Protein AF-A0A417LA55-F1 (afdb_monomer)

Foldseek 3Di:
DAFAEEEAFQLDDLQFACDPPDDPDDGVVVVVVCCVPPVGDPRYHYQYDNDPDFCLPPDLVRLCVVCVVRLQPGAAYEYEADLPRDDPPDDPSRDNRQSSQLSQQDFDDDPNDTGHRHQAEYEYTAGHVRDRVSDDLVPDDPLSSQCVVQQQYHYDYPVVCVVCVVVRNVVSVVSNVPGDSVSHDNHD

Mean predicted aligned error: 4.52 Å

Solvent-accessible surface area (backbone atoms only — not comparable to full-atom values): 10658 Å² total; per-residue (Å²): 132,57,52,26,36,30,61,43,61,46,56,85,36,68,54,31,40,76,55,92,92,56,78,81,76,34,33,47,52,58,55,49,52,45,39,64,76,72,66,54,55,94,64,38,41,83,44,59,79,95,71,87,75,86,43,70,87,56,51,71,67,56,54,43,68,68,46,42,80,43,45,60,69,29,49,35,34,38,37,51,45,46,84,62,54,66,64,84,95,56,59,66,86,44,42,64,55,50,54,56,50,19,56,31,50,38,68,49,78,56,94,95,41,68,35,66,53,28,18,30,33,35,34,37,46,36,25,62,87,64,45,60,83,83,70,48,69,87,76,49,57,67,44,57,36,46,24,45,74,61,48,30,34,36,80,45,43,44,73,56,40,71,73,40,48,72,58,53,55,49,50,8,41,52,26,37,70,72,36,59,76,89,68,56,59,49,64,123

pLDDT: mean 90.23, std 9.26, range [56.94, 98.69]

Structure (mmCIF, N/CA/C/O backbone):
data_AF-A0A417LA55-F1
#
_entry.id   AF-A0A417LA55-F1
#
loop_
_atom_site.group_PDB
_atom_site.id
_atom_site.type_symbol
_atom_site.label_atom_id
_atom_site.label_alt_id
_atom_site.label_comp_id
_atom_site.label_asym_id
_atom_site.label_entity_id
_atom_site.label_seq_id
_atom_site.pdbx_PDB_ins_code
_atom_site.Cartn_x
_atom_site.Cartn_y
_atom_site.Cartn_z
_atom_site.occupancy
_atom_site.B_iso_or_equiv
_atom_site.auth_seq_id
_atom_site.auth_comp_id
_atom_site.auth_asym_id
_atom_site.auth_atom_id
_atom_site.pdbx_PDB_model_num
ATOM 1 N N . MET A 1 1 ? -19.825 0.430 -10.427 1.00 64.62 1 MET A N 1
ATOM 2 C CA . MET A 1 1 ? -19.995 1.500 -9.428 1.00 64.62 1 MET A CA 1
ATOM 3 C C . MET A 1 1 ? -18.597 1.910 -9.047 1.00 64.62 1 MET A C 1
ATOM 5 O O . MET A 1 1 ? -17.847 1.052 -8.592 1.00 64.62 1 MET A O 1
ATOM 9 N N . GLY A 1 2 ? -18.262 3.166 -9.312 1.00 81.06 2 GLY A N 1
ATOM 10 C CA . GLY A 1 2 ? -16.912 3.679 -9.164 1.00 81.06 2 GLY A CA 1
ATOM 11 C C . GLY A 1 2 ? -16.369 3.528 -7.754 1.00 81.06 2 GLY A C 1
ATOM 12 O O . GLY A 1 2 ? -17.069 3.785 -6.767 1.00 81.06 2 GLY A O 1
ATOM 13 N N . LYS A 1 3 ? -15.116 3.095 -7.661 1.00 91.25 3 LYS A N 1
ATOM 14 C CA . LYS A 1 3 ? -14.372 2.937 -6.414 1.00 91.25 3 LYS A CA 1
ATOM 15 C C . LYS A 1 3 ? -13.716 4.266 -6.065 1.00 91.25 3 LYS A C 1
ATOM 17 O O . LYS A 1 3 ? -13.185 4.968 -6.921 1.00 91.25 3 LYS A O 1
ATOM 22 N N . LYS A 1 4 ? -13.691 4.606 -4.780 1.00 92.75 4 LYS A N 1
ATOM 23 C CA . LYS A 1 4 ? -12.921 5.750 -4.281 1.00 92.75 4 LYS A CA 1
ATOM 24 C C . LYS A 1 4 ? -11.595 5.222 -3.752 1.00 92.75 4 LYS A C 1
ATOM 26 O O . LYS A 1 4 ? -11.572 4.485 -2.767 1.00 92.75 4 LYS A O 1
ATOM 31 N N . ILE A 1 5 ? -10.506 5.540 -4.436 1.00 93.56 5 ILE A N 1
ATOM 32 C CA . ILE A 1 5 ? -9.229 4.845 -4.291 1.00 93.56 5 ILE A CA 1
ATOM 33 C C . ILE A 1 5 ? -8.199 5.789 -3.687 1.00 93.56 5 ILE A C 1
ATOM 35 O O . ILE A 1 5 ? -7.887 6.842 -4.244 1.00 93.56 5 ILE A O 1
ATOM 39 N N . PHE A 1 6 ? -7.662 5.391 -2.541 1.00 93.69 6 PHE A N 1
ATOM 40 C CA . PHE A 1 6 ? -6.492 6.005 -1.931 1.00 93.69 6 PHE A CA 1
ATOM 41 C C . PHE A 1 6 ? -5.259 5.154 -2.252 1.00 93.69 6 PHE A C 1
ATOM 43 O O . PHE A 1 6 ? -5.350 3.928 -2.241 1.00 93.69 6 PHE A O 1
ATOM 50 N N . VAL A 1 7 ? -4.116 5.779 -2.539 1.00 93.88 7 VAL A N 1
ATOM 51 C CA . VAL A 1 7 ? -2.860 5.058 -2.789 1.00 93.88 7 VAL A CA 1
ATOM 52 C C . VAL A 1 7 ? -1.816 5.525 -1.781 1.00 93.88 7 VAL A C 1
ATOM 54 O O . VAL A 1 7 ? -1.520 6.712 -1.714 1.00 93.88 7 VAL A O 1
ATOM 57 N N . SER A 1 8 ? -1.297 4.585 -0.995 1.00 93.81 8 SER A N 1
ATOM 58 C CA . SER A 1 8 ? -0.273 4.773 0.035 1.00 93.81 8 SER A CA 1
ATOM 59 C C . SER A 1 8 ? 1.058 4.229 -0.475 1.00 93.81 8 SER A C 1
ATOM 61 O O . SER A 1 8 ? 1.134 3.089 -0.940 1.00 93.81 8 SER A O 1
ATOM 63 N N . TYR A 1 9 ? 2.108 5.043 -0.438 1.00 93.31 9 TYR A N 1
ATOM 64 C CA . TYR A 1 9 ? 3.405 4.699 -1.016 1.00 93.31 9 TYR A CA 1
ATOM 65 C C . TYR A 1 9 ? 4.513 5.590 -0.452 1.00 93.31 9 TYR A C 1
ATOM 67 O O . TYR A 1 9 ? 4.255 6.655 0.104 1.00 93.31 9 TYR A O 1
ATOM 75 N N . LYS A 1 10 ? 5.772 5.169 -0.613 1.00 91.31 10 LYS A N 1
ATOM 76 C CA . LYS A 1 10 ? 6.918 6.048 -0.361 1.00 91.31 10 LYS A CA 1
ATOM 77 C C . LYS A 1 10 ? 7.140 6.920 -1.589 1.00 91.31 10 LYS A C 1
ATOM 79 O O . LYS A 1 10 ? 7.373 6.386 -2.669 1.00 91.31 10 LYS A O 1
ATOM 84 N N . TYR A 1 11 ? 7.107 8.238 -1.434 1.00 85.31 11 TYR A N 1
ATOM 85 C CA . TYR A 1 11 ? 7.118 9.139 -2.586 1.00 85.31 11 TYR A CA 1
ATOM 86 C C . TYR A 1 11 ? 8.452 9.119 -3.359 1.00 85.31 11 TYR A C 1
ATOM 88 O O . TYR A 1 11 ? 8.429 9.058 -4.587 1.00 85.31 11 TYR A O 1
ATOM 96 N N . LYS A 1 12 ? 9.608 9.043 -2.675 1.00 86.88 12 LYS A N 1
ATOM 97 C CA . LYS A 1 12 ? 10.931 8.853 -3.310 1.00 86.88 12 LYS A CA 1
ATOM 98 C C . LYS A 1 12 ? 11.604 7.531 -2.937 1.00 86.88 12 LYS A C 1
ATOM 100 O O . LYS A 1 12 ? 12.208 7.396 -1.873 1.00 86.88 12 LYS A O 1
ATOM 105 N N . ASP A 1 13 ? 11.571 6.584 -3.866 1.00 93.06 13 ASP A N 1
ATOM 106 C CA . ASP A 1 13 ? 12.419 5.390 -3.895 1.00 93.06 13 ASP A CA 1
ATOM 107 C C . ASP A 1 13 ? 12.827 5.045 -5.335 1.00 93.06 13 ASP A C 1
ATOM 109 O O . ASP A 1 13 ? 12.022 4.526 -6.101 1.00 93.06 13 ASP A O 1
ATOM 113 N N . ASN A 1 14 ? 14.059 5.366 -5.736 1.00 94.25 14 ASN A N 1
ATOM 114 C CA . ASN A 1 14 ? 14.490 5.168 -7.122 1.00 94.25 14 ASN A CA 1
ATOM 115 C C . ASN A 1 14 ? 14.974 3.746 -7.411 1.00 94.25 14 ASN A C 1
ATOM 117 O O . ASN A 1 14 ? 15.465 3.526 -8.512 1.00 94.25 14 ASN A O 1
ATOM 121 N N . ASP A 1 15 ? 14.871 2.800 -6.472 1.00 97.06 15 ASP A N 1
ATOM 122 C CA . ASP A 1 15 ? 15.264 1.399 -6.681 1.00 97.06 15 ASP A CA 1
ATOM 123 C C . ASP A 1 15 ? 14.174 0.551 -7.356 1.00 97.06 15 ASP A C 1
ATOM 125 O O . ASP A 1 15 ? 14.324 -0.661 -7.494 1.00 97.06 15 ASP A O 1
ATOM 129 N N . VAL A 1 16 ? 13.109 1.187 -7.845 1.00 97.50 16 VAL A N 1
ATOM 130 C CA . VAL A 1 16 ? 12.061 0.565 -8.663 1.00 97.50 16 VAL A CA 1
ATOM 131 C C . VAL A 1 16 ? 12.460 0.453 -10.141 1.00 97.50 16 VAL A C 1
ATOM 133 O O . VAL A 1 16 ? 13.323 1.187 -10.634 1.00 97.50 16 VAL A O 1
ATOM 136 N N . LYS A 1 17 ? 11.814 -0.456 -10.880 1.00 97.75 17 LYS A N 1
ATOM 137 C CA . LYS A 1 17 ? 12.014 -0.627 -12.329 1.00 97.75 17 LYS A CA 1
ATOM 138 C C . LYS A 1 17 ? 11.731 0.677 -13.072 1.00 97.75 17 LYS A C 1
ATOM 140 O O . LYS A 1 17 ? 10.759 1.375 -12.781 1.00 97.75 17 LYS A O 1
ATOM 145 N N . MET A 1 18 ? 12.559 0.968 -14.072 1.00 96.25 18 MET A N 1
ATOM 146 C CA . MET A 1 18 ? 12.395 2.134 -14.936 1.00 96.25 18 MET A CA 1
ATOM 147 C C . MET A 1 18 ? 11.091 2.059 -15.742 1.00 96.25 18 MET A C 1
ATOM 149 O O . MET A 1 18 ? 10.832 1.059 -16.415 1.00 96.25 18 MET A O 1
ATOM 153 N N . MET A 1 19 ? 10.319 3.148 -15.752 1.00 93.62 19 MET A N 1
ATOM 154 C CA . MET A 1 19 ? 9.229 3.352 -16.706 1.00 93.62 19 MET A CA 1
ATOM 155 C C . MET A 1 19 ? 9.710 4.179 -17.905 1.00 93.62 19 MET A C 1
ATOM 157 O O . MET A 1 19 ? 10.248 5.267 -17.714 1.00 93.62 19 MET A O 1
ATOM 161 N N . PRO A 1 20 ? 9.501 3.724 -19.154 1.00 87.94 20 PRO A N 1
ATOM 162 C CA . PRO A 1 20 ? 10.065 4.385 -20.335 1.00 87.94 20 PRO A CA 1
ATOM 163 C C . PRO A 1 20 ? 9.457 5.764 -20.639 1.00 87.94 20 PRO A C 1
ATOM 165 O O . PRO A 1 20 ? 10.100 6.573 -21.296 1.00 87.94 20 PRO A O 1
ATOM 168 N N . ASN A 1 21 ? 8.238 6.043 -20.167 1.00 87.69 21 ASN A N 1
ATOM 169 C CA . ASN A 1 21 ? 7.471 7.242 -20.531 1.00 87.69 21 ASN A CA 1
ATOM 170 C C . ASN A 1 21 ? 7.382 8.287 -19.403 1.00 87.69 21 ASN A C 1
ATOM 172 O O . ASN A 1 21 ? 6.446 9.084 -19.390 1.00 87.69 21 ASN A O 1
ATOM 176 N N . VAL A 1 22 ? 8.322 8.273 -18.452 1.00 89.75 22 VAL A N 1
ATOM 177 C CA . VAL A 1 22 ? 8.377 9.236 -17.336 1.00 89.75 22 VAL A CA 1
ATOM 178 C C . VAL A 1 22 ? 9.762 9.870 -17.218 1.00 89.75 22 VAL A C 1
ATOM 180 O O . VAL A 1 22 ? 10.763 9.302 -17.671 1.00 89.75 22 VAL A O 1
ATOM 183 N N . THR A 1 23 ? 9.824 11.059 -16.617 1.00 90.19 23 THR A N 1
ATOM 184 C CA . THR A 1 23 ? 11.085 11.763 -16.345 1.00 90.19 23 THR A CA 1
ATOM 185 C C . THR A 1 23 ? 11.942 10.939 -15.392 1.00 90.19 23 THR A C 1
ATOM 187 O O . THR A 1 23 ? 11.487 10.570 -14.318 1.00 90.19 23 THR A O 1
ATOM 190 N N . GLN A 1 24 ? 13.191 10.662 -15.770 1.00 91.88 24 GLN A N 1
ATOM 191 C CA . GLN A 1 24 ? 14.075 9.818 -14.968 1.00 91.88 24 GLN A CA 1
ATOM 192 C C . GLN A 1 24 ? 14.743 10.575 -13.804 1.00 91.88 24 GLN A C 1
ATOM 194 O O . GLN A 1 24 ? 15.048 11.763 -13.945 1.00 91.88 24 GLN A O 1
ATOM 199 N N . PRO A 1 25 ? 15.051 9.884 -12.688 1.00 93.06 25 PRO A N 1
ATOM 200 C CA . PRO A 1 25 ? 14.781 8.461 -12.430 1.00 93.06 25 PRO A CA 1
ATOM 201 C C . PRO A 1 25 ? 13.298 8.190 -12.133 1.00 93.06 25 PRO A C 1
ATOM 203 O O . PRO A 1 25 ? 12.583 9.097 -11.730 1.00 93.06 25 PRO A O 1
ATOM 206 N N . THR A 1 26 ? 12.858 6.943 -12.321 1.00 95.00 26 THR A N 1
ATOM 207 C CA . THR A 1 26 ? 11.494 6.512 -11.966 1.00 95.00 26 THR A CA 1
ATOM 208 C C . THR A 1 26 ? 11.347 6.379 -10.449 1.00 95.00 26 THR A C 1
ATOM 210 O O . THR A 1 26 ? 12.224 5.828 -9.781 1.00 95.00 26 THR A O 1
ATOM 213 N N . TRP A 1 27 ? 10.221 6.844 -9.919 1.00 94.50 27 TRP A N 1
ATOM 214 C CA . TRP A 1 27 ? 9.840 6.803 -8.511 1.00 94.50 27 TRP A CA 1
ATOM 215 C C . TRP A 1 27 ? 8.472 6.125 -8.344 1.00 94.50 27 TRP A C 1
ATOM 217 O O . TRP A 1 27 ? 7.714 6.015 -9.308 1.00 94.50 27 TRP A O 1
ATOM 227 N N . PRO A 1 28 ? 8.069 5.715 -7.128 1.00 94.38 28 PRO A N 1
ATOM 228 C CA . PRO A 1 28 ? 6.752 5.122 -6.925 1.00 94.38 28 PRO A CA 1
ATOM 229 C C . PRO A 1 28 ? 5.595 6.081 -7.261 1.00 94.38 28 PRO A C 1
ATOM 231 O O . PRO A 1 28 ? 4.530 5.607 -7.643 1.00 94.38 28 PRO A O 1
ATOM 234 N N . CYS A 1 29 ? 5.787 7.411 -7.219 1.00 92.44 29 CYS A N 1
ATOM 235 C CA . CYS A 1 29 ? 4.774 8.360 -7.706 1.00 92.44 29 CYS A CA 1
ATOM 236 C C . CYS A 1 29 ? 4.452 8.179 -9.200 1.00 92.44 29 CYS A C 1
ATOM 238 O O . CYS A 1 29 ? 3.297 8.329 -9.586 1.00 92.44 29 CYS A O 1
ATOM 240 N N . ASP A 1 30 ? 5.423 7.768 -10.020 1.00 94.38 30 ASP A N 1
ATOM 241 C CA . ASP A 1 30 ? 5.195 7.479 -11.440 1.00 94.38 30 ASP A CA 1
ATOM 242 C C . ASP A 1 30 ? 4.302 6.238 -11.624 1.00 94.38 30 ASP A C 1
ATOM 244 O O . ASP A 1 30 ? 3.456 6.191 -12.518 1.00 94.38 30 ASP A O 1
ATOM 248 N N . TYR A 1 31 ? 4.429 5.245 -10.732 1.00 95.44 31 TYR A N 1
ATOM 249 C CA . TYR A 1 31 ? 3.519 4.095 -10.675 1.00 95.44 31 TYR A CA 1
ATOM 250 C C . TYR A 1 31 ? 2.105 4.523 -10.283 1.00 95.44 31 TYR A C 1
ATOM 252 O O . TYR A 1 31 ? 1.136 4.047 -10.872 1.00 95.44 31 TYR A O 1
ATOM 260 N N . VAL A 1 32 ? 1.965 5.452 -9.335 1.00 94.25 32 VAL A N 1
ATOM 261 C CA . VAL A 1 32 ? 0.659 6.014 -8.955 1.00 94.25 32 VAL A CA 1
ATOM 262 C C . VAL A 1 32 ? 0.017 6.774 -10.111 1.00 94.25 32 VAL A C 1
ATOM 264 O O . VAL A 1 32 ? -1.168 6.577 -10.384 1.00 94.25 32 VAL A O 1
ATOM 267 N N . ASP A 1 33 ? 0.790 7.584 -10.833 1.00 93.06 33 ASP A N 1
ATOM 268 C CA . ASP A 1 33 ? 0.313 8.267 -12.034 1.00 93.06 33 ASP A CA 1
ATOM 269 C C . ASP A 1 33 ? -0.106 7.269 -13.117 1.00 93.06 33 ASP A C 1
ATOM 271 O O . ASP A 1 33 ? -1.123 7.474 -13.786 1.00 93.06 33 ASP A O 1
ATOM 275 N N . TYR A 1 34 ? 0.611 6.152 -13.265 1.00 95.19 34 TYR A N 1
ATOM 276 C CA . TYR A 1 34 ? 0.189 5.073 -14.153 1.00 95.19 34 TYR A CA 1
ATOM 277 C C . TYR A 1 34 ? -1.156 4.481 -13.712 1.00 95.19 34 TYR A C 1
ATOM 279 O O . TYR A 1 34 ? -2.069 4.387 -14.533 1.00 95.19 34 TYR A O 1
ATOM 287 N N . ILE A 1 35 ? -1.321 4.141 -12.427 1.00 95.00 35 ILE A N 1
ATOM 288 C CA . ILE A 1 35 ? -2.594 3.626 -11.895 1.00 95.00 35 ILE A CA 1
ATOM 289 C C . ILE A 1 35 ? -3.723 4.601 -12.227 1.00 95.00 35 ILE A C 1
ATOM 291 O O . ILE A 1 35 ? -4.706 4.228 -12.866 1.00 95.00 35 ILE A O 1
ATOM 295 N N . LYS A 1 36 ? -3.552 5.869 -11.852 1.00 93.31 36 LYS A N 1
ATOM 296 C CA . LYS A 1 36 ? -4.553 6.920 -12.032 1.00 93.31 36 LYS A CA 1
ATOM 297 C C . LYS A 1 36 ? -4.972 7.097 -13.491 1.00 93.31 36 LYS A C 1
ATOM 299 O O . LYS A 1 36 ? -6.154 7.270 -13.754 1.00 93.31 36 LYS A O 1
ATOM 304 N N . ASN A 1 37 ? -4.016 7.089 -14.419 1.00 92.38 37 ASN A N 1
ATOM 305 C CA . ASN A 1 37 ? -4.267 7.466 -15.811 1.00 92.38 37 ASN A CA 1
ATOM 306 C C . ASN A 1 37 ? -4.536 6.276 -16.744 1.00 92.38 37 ASN A C 1
ATOM 308 O O . ASN A 1 37 ? -4.964 6.494 -17.879 1.00 92.38 37 ASN A O 1
ATOM 312 N N . LYS A 1 38 ? -4.196 5.047 -16.333 1.00 93.75 38 LYS A N 1
ATOM 313 C CA . LYS A 1 38 ? -4.240 3.851 -17.195 1.00 93.75 38 LYS A CA 1
ATOM 314 C C . LYS A 1 38 ? -5.000 2.672 -16.600 1.00 93.75 38 LYS A C 1
ATOM 316 O O . LYS A 1 38 ? -5.441 1.826 -17.370 1.00 93.75 38 LYS A O 1
ATOM 321 N N . VAL A 1 39 ? -5.128 2.594 -15.276 1.00 93.88 39 VAL A N 1
ATOM 322 C CA . VAL A 1 39 ? -5.733 1.440 -14.589 1.00 93.88 39 VAL A CA 1
ATOM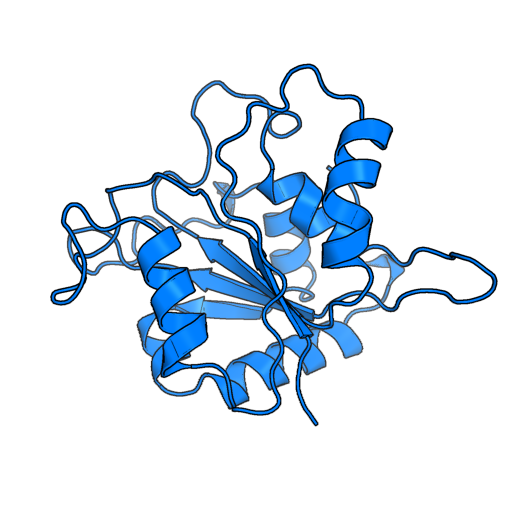 323 C C . VAL A 1 39 ? -7.141 1.745 -14.086 1.00 93.88 39 VAL A C 1
ATOM 325 O O . VAL A 1 39 ? -8.020 0.886 -14.161 1.00 93.88 39 VAL A O 1
ATOM 328 N N . LEU A 1 40 ? -7.354 2.950 -13.556 1.00 92.38 40 LEU A N 1
ATOM 329 C CA . LEU A 1 40 ? -8.654 3.360 -13.030 1.00 92.38 40 LEU A CA 1
ATOM 330 C C . LEU A 1 40 ? -9.682 3.536 -14.153 1.00 92.38 40 LEU A C 1
ATOM 332 O O . LEU A 1 40 ? -9.357 4.038 -15.228 1.00 92.38 40 LEU A O 1
ATOM 336 N N . CYS A 1 41 ? -10.922 3.122 -13.890 1.00 89.06 41 CYS A N 1
ATOM 337 C CA . CYS A 1 41 ? -12.049 3.359 -14.789 1.00 89.06 41 CYS A CA 1
ATOM 338 C C . CYS A 1 41 ? -12.560 4.804 -14.668 1.00 89.06 41 CYS A C 1
ATOM 340 O O . CYS A 1 41 ? -12.310 5.475 -13.671 1.00 89.06 41 CYS A O 1
ATOM 342 N N . ASP A 1 42 ? -13.329 5.271 -15.656 1.00 83.12 42 ASP A N 1
ATOM 343 C CA . ASP A 1 42 ? -13.842 6.651 -15.694 1.00 83.12 42 ASP A CA 1
ATOM 344 C C . ASP A 1 42 ? -14.728 7.024 -14.489 1.00 83.12 42 ASP A C 1
ATOM 346 O O . ASP A 1 42 ? -14.832 8.199 -14.136 1.00 83.12 42 ASP A O 1
ATOM 350 N N . ASP A 1 43 ? -15.384 6.044 -13.855 1.00 89.19 43 ASP A N 1
ATOM 351 C CA . ASP A 1 43 ? -16.197 6.256 -12.657 1.00 89.19 43 ASP A CA 1
ATOM 352 C C . ASP A 1 43 ? -15.399 6.154 -11.343 1.00 89.19 43 ASP A C 1
ATOM 354 O O . ASP A 1 43 ? -15.910 6.556 -10.293 1.00 89.19 43 ASP A O 1
ATOM 358 N N . ASP A 1 44 ? -14.154 5.669 -11.376 1.00 90.75 44 ASP A N 1
ATOM 359 C CA . ASP A 1 44 ? -13.276 5.599 -10.208 1.00 90.75 44 ASP A CA 1
ATOM 360 C C . ASP A 1 44 ? -12.741 6.992 -9.822 1.00 90.75 44 ASP A C 1
ATOM 362 O O . ASP A 1 44 ? -12.434 7.847 -10.653 1.00 90.75 44 ASP A O 1
ATOM 366 N N . ILE A 1 45 ? -12.586 7.233 -8.518 1.00 89.50 45 ILE A N 1
ATOM 367 C CA . ILE A 1 45 ? -12.140 8.521 -7.973 1.00 89.50 45 ILE A CA 1
ATOM 368 C C . ILE A 1 45 ? -10.842 8.326 -7.197 1.00 89.50 45 ILE A C 1
ATOM 370 O O . ILE A 1 45 ? -10.841 7.748 -6.111 1.00 89.50 45 ILE A O 1
ATOM 374 N N . TYR A 1 46 ? -9.746 8.884 -7.706 1.00 89.81 46 TYR A N 1
ATOM 375 C CA . TYR A 1 46 ? -8.467 8.944 -6.996 1.00 89.81 46 TYR A CA 1
ATOM 376 C C . TYR A 1 46 ? -8.485 9.982 -5.854 1.00 89.81 46 TYR A C 1
ATOM 378 O O . TYR A 1 46 ? -8.962 11.106 -6.029 1.00 89.81 46 TYR A O 1
ATOM 386 N N . LYS A 1 47 ? -7.948 9.616 -4.680 1.00 85.19 47 LYS A N 1
ATOM 387 C CA . LYS A 1 47 ? -7.977 10.408 -3.430 1.00 85.19 47 LYS A CA 1
ATOM 388 C C . LYS A 1 47 ? -6.594 10.653 -2.788 1.00 85.19 47 LYS A C 1
ATOM 390 O O . LYS A 1 47 ? -6.549 11.092 -1.641 1.00 85.19 47 LYS A O 1
ATOM 395 N N . GLY A 1 48 ? -5.485 10.351 -3.465 1.00 68.81 48 GLY A N 1
ATOM 396 C CA . GLY A 1 48 ? -4.141 10.401 -2.860 1.00 68.81 48 GLY A CA 1
ATOM 397 C C . GLY A 1 48 ? -3.526 11.801 -2.692 1.00 68.81 48 GLY A C 1
ATOM 398 O O . GLY A 1 48 ? -4.047 12.799 -3.198 1.00 68.81 48 GLY A O 1
ATOM 399 N N . GLU A 1 49 ? -2.406 11.859 -1.962 1.00 63.88 49 GLU A N 1
ATOM 400 C CA . GLU A 1 49 ? -1.551 13.046 -1.800 1.00 63.88 49 GLU A CA 1
ATOM 401 C C . GLU A 1 49 ? -0.254 12.942 -2.613 1.00 63.88 49 GLU A C 1
ATOM 403 O O . GLU A 1 49 ? 0.195 11.849 -2.933 1.00 63.88 49 GLU A O 1
ATOM 408 N N . ASN A 1 50 ? 0.375 14.095 -2.861 1.00 59.62 50 ASN A N 1
ATOM 409 C CA . ASN A 1 50 ? 1.750 14.210 -3.350 1.00 59.62 50 ASN A CA 1
ATOM 410 C C . ASN A 1 50 ? 2.639 14.769 -2.222 1.00 59.62 50 ASN A C 1
ATOM 412 O O . ASN A 1 50 ? 3.153 15.878 -2.367 1.00 59.62 50 ASN A O 1
ATOM 416 N N . SER A 1 51 ? 2.738 14.098 -1.067 1.00 60.88 51 SER A N 1
ATOM 417 C CA . SER A 1 51 ? 3.481 14.655 0.075 1.00 60.88 51 SER A CA 1
ATOM 418 C C . SER A 1 51 ? 4.648 13.779 0.534 1.00 60.88 51 SER A C 1
ATOM 420 O O . SER A 1 51 ? 4.511 12.582 0.766 1.00 60.88 51 SER A O 1
ATOM 422 N N . ASP A 1 52 ? 5.799 14.437 0.660 1.00 65.19 52 ASP A N 1
ATOM 423 C CA . ASP A 1 52 ? 7.080 13.962 1.201 1.00 65.19 52 ASP A CA 1
ATOM 424 C C . ASP A 1 52 ? 7.325 14.581 2.602 1.00 65.19 52 ASP A C 1
ATOM 426 O O . ASP A 1 52 ? 8.461 14.682 3.067 1.00 65.19 52 ASP A O 1
ATOM 430 N N . GLU A 1 53 ? 6.271 15.103 3.245 1.00 74.06 53 GLU A N 1
ATOM 431 C CA . GLU A 1 53 ? 6.364 15.871 4.492 1.00 74.06 53 GLU A CA 1
ATOM 432 C C . GLU A 1 53 ? 6.920 15.045 5.659 1.00 74.06 53 GLU A C 1
ATOM 434 O O . GLU A 1 53 ? 6.562 13.883 5.855 1.00 74.06 53 GLU A O 1
ATOM 439 N N . ASP A 1 54 ? 7.766 15.672 6.482 1.00 77.44 54 ASP A N 1
ATOM 440 C CA . ASP A 1 54 ? 8.241 15.070 7.725 1.00 77.44 54 ASP A CA 1
ATOM 441 C C . ASP A 1 54 ? 7.193 15.219 8.838 1.00 77.44 54 ASP A C 1
ATOM 443 O O . ASP A 1 54 ? 6.889 16.326 9.288 1.00 77.44 54 ASP A O 1
ATOM 447 N N . ILE A 1 55 ? 6.680 14.082 9.311 1.00 81.69 55 ILE A N 1
ATOM 448 C CA . ILE A 1 55 ? 5.698 13.994 10.402 1.00 81.69 55 ILE A CA 1
ATOM 449 C C . ILE A 1 55 ? 6.302 13.579 11.739 1.00 81.69 55 ILE A C 1
ATOM 451 O O . ILE A 1 55 ? 5.572 13.270 12.680 1.00 81.69 55 ILE A O 1
ATOM 455 N N . SER A 1 56 ? 7.630 13.541 11.852 1.00 80.06 56 SER A N 1
ATOM 456 C CA . SER A 1 56 ? 8.324 13.061 13.052 1.00 80.06 56 SER A CA 1
ATOM 457 C C . SER A 1 56 ? 7.894 13.759 14.349 1.00 80.06 56 SER A C 1
ATOM 459 O O . SER A 1 56 ? 7.881 13.124 15.403 1.00 80.06 56 SER A O 1
ATOM 461 N N . SER A 1 57 ? 7.510 15.036 14.271 1.00 83.44 57 SER A N 1
ATOM 462 C CA . SER A 1 57 ? 7.074 15.870 15.399 1.00 83.44 57 SER A CA 1
ATOM 463 C C . SER A 1 57 ? 5.553 15.966 15.571 1.00 83.44 57 SER A C 1
ATOM 465 O O . SER A 1 57 ? 5.081 16.665 16.471 1.00 83.44 57 SER A O 1
ATOM 467 N N . TRP A 1 58 ? 4.771 15.307 14.715 1.00 85.56 58 TRP A N 1
ATOM 468 C CA . TRP A 1 58 ? 3.321 15.476 14.678 1.00 85.56 58 TRP A CA 1
ATOM 469 C C . TRP A 1 58 ? 2.629 14.567 15.697 1.00 85.56 58 TRP A C 1
ATOM 471 O O . TRP A 1 58 ? 3.011 13.414 15.899 1.00 85.56 58 TRP A O 1
ATOM 481 N N . SER A 1 59 ? 1.571 15.077 16.331 1.00 85.88 59 SER A N 1
ATOM 482 C CA . SER A 1 59 ? 0.689 14.259 17.168 1.00 85.88 59 SER A CA 1
ATOM 483 C C . SER A 1 59 ? -0.236 13.394 16.309 1.00 85.88 59 SER A C 1
ATOM 485 O O . SER A 1 59 ? -0.537 13.743 15.167 1.00 85.88 59 SER A O 1
ATOM 487 N N . GLU A 1 60 ? -0.763 12.300 16.869 1.00 84.19 60 GLU A N 1
ATOM 488 C CA . GLU A 1 60 ? -1.731 11.448 16.157 1.00 84.19 60 GLU A CA 1
ATOM 489 C C . GLU A 1 60 ? -2.948 12.246 15.662 1.00 84.19 60 GLU A C 1
ATOM 491 O O . GLU A 1 60 ? -3.403 12.040 14.539 1.00 84.19 60 GLU A O 1
ATOM 496 N N . ASP A 1 61 ? -3.428 13.206 16.459 1.00 85.81 61 ASP A N 1
ATOM 497 C CA . ASP A 1 61 ? -4.533 14.091 16.081 1.00 85.81 61 ASP A CA 1
ATOM 498 C C . ASP A 1 61 ? -4.173 15.013 14.910 1.00 85.81 61 ASP A C 1
ATOM 500 O O . ASP A 1 61 ? -5.019 15.274 14.053 1.00 85.81 61 ASP A O 1
ATOM 504 N N . ALA A 1 62 ? -2.933 15.510 14.841 1.00 86.31 62 ALA A N 1
ATOM 505 C CA . ALA A 1 62 ? -2.469 16.327 13.720 1.00 86.31 62 ALA A CA 1
ATOM 506 C C . ALA A 1 62 ? -2.400 15.497 12.430 1.00 86.31 62 ALA A C 1
ATOM 508 O O . ALA A 1 62 ? -2.952 15.907 11.407 1.00 86.31 62 ALA A O 1
ATOM 509 N N . ILE A 1 63 ? -1.822 14.293 12.507 1.00 83.94 63 ILE A N 1
ATOM 510 C CA . ILE A 1 63 ? -1.746 13.346 11.383 1.00 83.94 63 ILE A CA 1
ATOM 511 C C . ILE A 1 63 ? -3.163 12.955 10.932 1.00 83.94 63 ILE A C 1
ATOM 513 O O . ILE A 1 63 ? -3.474 12.973 9.739 1.00 83.94 63 ILE A O 1
ATOM 517 N N . TRP A 1 64 ? -4.064 12.667 11.877 1.00 83.44 64 TRP A N 1
ATOM 518 C CA . TRP A 1 64 ? -5.470 12.391 11.585 1.00 83.44 64 TRP A CA 1
ATOM 519 C C . TRP A 1 64 ? -6.149 13.575 10.901 1.00 83.44 64 TRP A C 1
ATOM 521 O O . TRP A 1 64 ? -6.815 13.399 9.886 1.00 83.44 64 TRP A O 1
ATOM 531 N N . ASN A 1 65 ? -5.987 14.794 11.413 1.00 84.75 65 ASN A N 1
ATOM 532 C CA . ASN A 1 65 ? -6.619 15.979 10.834 1.00 84.75 65 ASN A CA 1
ATOM 533 C C . ASN A 1 65 ? -6.178 16.251 9.393 1.00 84.75 65 ASN A C 1
ATOM 535 O O . ASN A 1 65 ? -7.005 16.720 8.606 1.00 84.75 65 ASN A O 1
ATOM 539 N N . HIS A 1 66 ? -4.932 15.912 9.061 1.00 83.94 66 HIS A N 1
ATOM 540 C CA . HIS A 1 66 ? -4.375 15.996 7.712 1.00 83.94 66 HIS A CA 1
ATOM 541 C C . HIS A 1 66 ? -4.971 14.939 6.773 1.00 83.94 66 HIS A C 1
ATOM 543 O O . HIS A 1 66 ? -5.527 15.274 5.727 1.00 83.94 66 HIS A O 1
ATOM 549 N N . LEU A 1 67 ? -4.967 13.667 7.186 1.00 81.25 67 LEU A N 1
ATOM 550 C CA . LEU A 1 67 ? -5.362 12.544 6.325 1.00 81.25 67 LEU A CA 1
ATOM 551 C C . LEU A 1 67 ? -6.877 12.288 6.260 1.00 81.25 67 LEU A C 1
ATOM 553 O O . LEU A 1 67 ? -7.386 11.778 5.255 1.00 81.25 67 LEU A O 1
ATOM 557 N N . LYS A 1 68 ? -7.631 12.637 7.312 1.00 77.69 68 LYS A N 1
ATOM 558 C CA . LYS A 1 68 ? -9.025 12.191 7.500 1.00 77.69 68 LYS A CA 1
ATOM 559 C C . LYS A 1 68 ? -9.935 12.518 6.331 1.00 77.69 68 LYS A C 1
ATOM 561 O O . LYS A 1 68 ? -10.749 11.691 5.957 1.00 77.69 68 LYS A O 1
ATOM 566 N N . ASN A 1 69 ? -9.828 13.699 5.727 1.00 73.62 69 ASN A N 1
ATOM 567 C CA . ASN A 1 69 ? -10.772 14.094 4.678 1.00 73.62 69 ASN A CA 1
ATOM 568 C C . ASN A 1 69 ? -10.577 13.286 3.381 1.00 73.62 69 ASN A C 1
ATOM 570 O O . ASN A 1 69 ? -11.506 13.197 2.580 1.00 73.62 69 ASN A O 1
ATOM 574 N N . LYS A 1 70 ? -9.391 12.701 3.182 1.00 75.19 70 LYS A N 1
ATOM 575 C CA . LYS A 1 70 ? -9.028 11.932 1.986 1.00 75.19 70 LYS A CA 1
ATOM 576 C C . LYS A 1 70 ? -9.328 10.449 2.164 1.00 75.19 70 LYS A C 1
ATOM 578 O O . LYS A 1 70 ? -9.888 9.830 1.263 1.00 75.19 70 LYS A O 1
ATOM 583 N N . ILE A 1 71 ? -9.025 9.923 3.350 1.00 78.44 71 ILE A N 1
ATOM 584 C CA . ILE A 1 71 ? -9.215 8.510 3.691 1.00 78.44 71 ILE A CA 1
ATOM 585 C C . ILE A 1 71 ? -10.670 8.203 4.082 1.00 78.44 71 ILE A C 1
ATOM 587 O O . ILE A 1 71 ? -11.187 7.147 3.748 1.00 78.44 71 ILE A O 1
ATOM 591 N N . TYR A 1 72 ? -11.375 9.126 4.745 1.00 75.50 72 TYR A N 1
ATOM 592 C CA . TYR A 1 72 ? -12.730 8.866 5.259 1.00 75.50 72 TYR A CA 1
ATOM 593 C C . TYR A 1 72 ? -13.771 8.581 4.166 1.00 7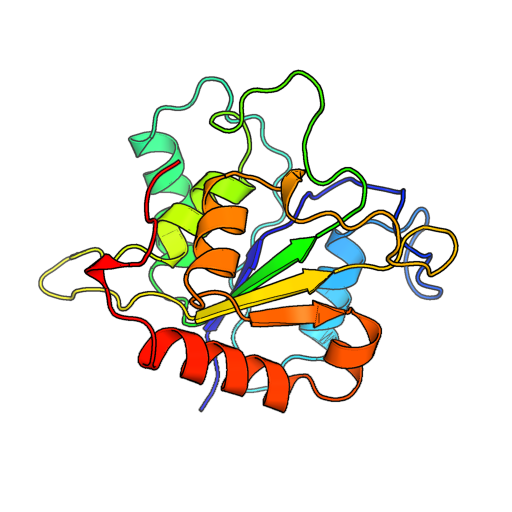5.50 72 TYR A C 1
ATOM 595 O O . TYR A 1 72 ? -14.763 7.904 4.420 1.00 75.50 72 TYR A O 1
ATOM 603 N N . ASP A 1 73 ? -13.568 9.132 2.969 1.00 81.12 73 ASP A N 1
ATOM 604 C CA . ASP A 1 73 ? -14.455 8.937 1.820 1.00 81.12 73 ASP A CA 1
ATOM 605 C C . ASP A 1 73 ? -13.857 7.972 0.784 1.00 81.12 73 ASP A C 1
ATOM 607 O O . ASP A 1 73 ? -14.370 7.903 -0.324 1.00 81.12 73 ASP A O 1
ATOM 611 N N . SER A 1 74 ? -12.765 7.258 1.071 1.00 88.81 74 SER A N 1
ATOM 612 C CA . SER A 1 74 ? -12.303 6.180 0.189 1.00 88.81 74 SER A CA 1
ATOM 613 C C . SER A 1 74 ? -12.970 4.846 0.544 1.00 88.81 74 SER A C 1
ATOM 615 O O . SER A 1 74 ? -13.650 4.706 1.554 1.00 88.81 74 SER A O 1
ATOM 617 N N . THR A 1 75 ? -12.875 3.888 -0.372 1.00 92.69 75 THR A N 1
ATOM 618 C CA . THR A 1 75 ? -13.433 2.532 -0.247 1.00 92.69 75 THR A CA 1
ATOM 619 C C . THR A 1 75 ? -12.359 1.462 -0.410 1.00 92.69 75 THR A C 1
ATOM 621 O O . THR A 1 75 ? -12.514 0.346 0.081 1.00 92.69 75 THR A O 1
ATOM 624 N N . LEU A 1 76 ? -11.272 1.799 -1.108 1.00 94.81 76 LEU A N 1
ATOM 625 C CA . LEU A 1 76 ? -10.118 0.947 -1.361 1.00 94.81 76 LEU A CA 1
ATOM 626 C C . LEU A 1 76 ? -8.849 1.750 -1.074 1.00 94.81 76 LEU A C 1
ATOM 628 O O . LEU A 1 76 ? -8.717 2.890 -1.523 1.00 94.81 76 LEU A O 1
ATOM 632 N N . THR A 1 77 ? -7.915 1.126 -0.369 1.00 96.25 77 THR A N 1
ATOM 633 C CA . THR A 1 77 ? -6.551 1.614 -0.202 1.00 96.25 77 THR A CA 1
ATOM 634 C C . THR A 1 77 ? -5.598 0.656 -0.904 1.00 96.25 77 THR A C 1
ATOM 636 O O . THR A 1 77 ? -5.550 -0.528 -0.571 1.00 96.25 77 THR A O 1
ATOM 639 N N . ILE A 1 78 ? -4.844 1.169 -1.874 1.00 97.31 78 ILE A N 1
ATOM 640 C CA . ILE A 1 78 ? -3.751 0.455 -2.535 1.00 97.31 78 ILE A CA 1
ATOM 641 C C . ILE A 1 78 ? -2.447 0.849 -1.843 1.00 97.31 78 ILE A C 1
ATOM 643 O O . ILE A 1 78 ? -2.157 2.034 -1.722 1.00 97.31 78 ILE A O 1
ATOM 647 N N . VAL A 1 79 ? -1.654 -0.114 -1.386 1.00 97.62 79 VAL A N 1
ATOM 648 C CA . VAL A 1 79 ? -0.335 0.123 -0.788 1.00 97.62 79 VAL A CA 1
ATOM 649 C C . VAL A 1 79 ? 0.737 -0.361 -1.757 1.00 97.62 79 VAL A C 1
ATOM 651 O O . VAL A 1 79 ? 0.798 -1.557 -2.044 1.00 97.62 79 VAL A O 1
ATOM 654 N N . LEU A 1 80 ? 1.585 0.541 -2.255 1.00 97.69 80 LEU A N 1
ATOM 655 C CA . LEU A 1 80 ? 2.685 0.182 -3.156 1.00 97.69 80 LEU A CA 1
ATOM 656 C C . LEU A 1 80 ? 3.940 -0.154 -2.361 1.00 97.69 80 LEU A C 1
ATOM 658 O O . LEU A 1 80 ? 4.512 0.736 -1.738 1.00 97.69 80 LEU A O 1
ATOM 662 N N . ILE A 1 81 ? 4.394 -1.406 -2.410 1.00 97.94 81 ILE A N 1
ATOM 663 C CA . ILE A 1 81 ? 5.656 -1.838 -1.797 1.00 97.94 81 ILE A CA 1
ATOM 664 C C . ILE A 1 81 ? 6.800 -1.569 -2.769 1.00 97.94 81 ILE A C 1
ATOM 666 O O . ILE A 1 81 ? 6.843 -2.168 -3.837 1.00 97.94 81 ILE A O 1
ATOM 670 N N . SER A 1 82 ? 7.729 -0.698 -2.385 1.00 97.31 82 SER A N 1
ATOM 671 C CA . SER A 1 82 ? 8.994 -0.464 -3.086 1.00 97.31 82 SER A CA 1
ATOM 672 C C . SER A 1 82 ? 10.179 -1.015 -2.268 1.00 97.31 82 SER A C 1
ATOM 674 O O . SER A 1 82 ? 10.024 -1.211 -1.053 1.00 97.31 82 SER A O 1
ATOM 676 N N . PRO A 1 83 ? 11.361 -1.257 -2.875 1.00 97.06 83 PRO A N 1
ATOM 677 C CA . PRO A 1 83 ? 12.510 -1.864 -2.190 1.00 97.06 83 PRO A CA 1
ATOM 678 C C . PRO A 1 83 ? 12.912 -1.192 -0.877 1.00 97.06 83 PRO A C 1
ATOM 680 O O . PRO A 1 83 ? 13.130 -1.861 0.133 1.00 97.06 83 PRO A O 1
ATOM 683 N N . ASN A 1 84 ? 12.923 0.137 -0.858 1.00 94.69 84 ASN A N 1
ATOM 684 C CA . ASN A 1 84 ? 13.262 0.962 0.294 1.00 94.69 84 ASN A CA 1
ATOM 685 C C . ASN A 1 84 ? 12.035 1.678 0.867 1.00 94.69 84 ASN A C 1
ATOM 687 O O . ASN A 1 84 ? 12.159 2.807 1.348 1.00 94.69 84 ASN A O 1
ATOM 691 N N . MET A 1 85 ? 10.850 1.052 0.842 1.00 92.62 85 MET A N 1
ATOM 692 C CA . MET A 1 85 ? 9.607 1.618 1.396 1.00 92.62 85 MET A CA 1
ATOM 693 C C . MET A 1 85 ? 9.781 2.176 2.819 1.00 92.62 85 MET A C 1
ATOM 695 O O . MET A 1 85 ? 9.149 3.167 3.179 1.00 92.62 85 MET A O 1
ATOM 699 N N . LYS A 1 86 ? 10.611 1.528 3.640 1.00 91.75 86 LYS A N 1
ATOM 700 C CA . LYS A 1 86 ? 10.916 1.977 5.000 1.00 91.75 86 LYS A CA 1
ATOM 701 C C . LYS A 1 86 ? 12.137 2.874 4.987 1.00 91.75 86 LYS A C 1
ATOM 703 O O . LYS A 1 86 ? 13.177 2.522 4.438 1.00 91.75 86 LYS A O 1
ATOM 708 N N . GLU A 1 87 ? 12.038 4.004 5.666 1.00 86.81 87 GLU A N 1
ATOM 709 C CA . GLU A 1 87 ? 13.204 4.824 5.950 1.00 86.81 87 GLU A CA 1
ATOM 710 C C . GLU A 1 87 ? 14.055 4.182 7.052 1.00 86.81 87 GLU A C 1
ATOM 712 O O . GLU A 1 87 ? 13.622 4.026 8.198 1.00 86.81 87 GLU A O 1
ATOM 717 N N . THR A 1 88 ? 15.280 3.794 6.697 1.00 83.88 88 THR A N 1
ATOM 718 C CA . THR A 1 88 ? 16.251 3.216 7.629 1.00 83.88 88 THR A CA 1
ATOM 719 C C . THR A 1 88 ? 16.541 4.187 8.772 1.00 83.88 88 THR A C 1
ATOM 721 O O . THR A 1 88 ? 16.797 5.366 8.551 1.00 83.88 88 THR A O 1
ATOM 724 N N . GLY A 1 89 ? 16.506 3.692 10.011 1.00 81.25 89 GLY A N 1
ATOM 725 C CA . GLY A 1 89 ? 16.779 4.501 11.203 1.00 81.25 89 GLY A CA 1
ATOM 726 C C . GLY A 1 89 ? 15.627 5.407 11.654 1.00 81.25 89 GLY A C 1
ATOM 727 O O . GLY A 1 89 ? 15.745 6.026 12.710 1.00 81.25 89 GLY A O 1
ATOM 728 N N . LYS A 1 90 ? 14.500 5.457 10.927 1.00 85.19 90 LYS A N 1
ATOM 729 C CA . LYS A 1 90 ? 13.291 6.160 11.376 1.00 85.19 90 LYS A CA 1
ATOM 730 C C . LYS A 1 90 ? 12.316 5.221 12.076 1.00 85.19 90 LYS A C 1
ATOM 732 O O . LYS A 1 90 ? 12.060 4.099 11.634 1.00 85.19 90 LYS A O 1
ATOM 737 N N . TRP A 1 91 ? 11.698 5.721 13.143 1.00 82.62 91 TRP A N 1
ATOM 738 C CA . TRP A 1 91 ? 10.574 5.050 13.790 1.00 82.62 91 TRP A CA 1
ATOM 739 C C . TRP A 1 91 ? 9.386 4.942 12.830 1.00 82.62 91 TRP A C 1
ATOM 741 O O . TRP A 1 91 ? 9.132 5.845 12.036 1.00 82.62 91 TRP A O 1
ATOM 751 N N . GLN A 1 92 ? 8.615 3.855 12.921 1.00 81.69 92 GLN A N 1
ATOM 752 C CA . GLN A 1 92 ? 7.433 3.661 12.068 1.00 81.69 92 GLN A CA 1
ATOM 753 C C . GLN A 1 92 ? 6.374 4.751 12.266 1.00 81.69 92 GLN A C 1
ATOM 755 O O . GLN A 1 92 ? 5.713 5.146 11.316 1.00 81.69 92 GLN A O 1
ATOM 760 N N . ARG A 1 93 ? 6.250 5.273 13.494 1.00 82.56 93 ARG A N 1
ATOM 761 C CA . ARG A 1 93 ? 5.327 6.366 13.829 1.00 82.56 93 ARG A CA 1
ATOM 762 C C . ARG A 1 93 ? 5.713 7.696 13.187 1.00 82.56 93 ARG A C 1
ATOM 764 O O . ARG A 1 93 ? 4.877 8.585 13.126 1.00 82.56 93 ARG A O 1
ATOM 771 N N . SER A 1 94 ? 6.940 7.812 12.688 1.00 83.69 94 SER A N 1
ATOM 772 C CA . SER A 1 94 ? 7.447 8.988 11.978 1.00 83.69 94 SER A CA 1
ATOM 773 C C . SER A 1 94 ? 7.346 8.841 10.454 1.00 83.69 94 SER A C 1
ATOM 775 O O . SER A 1 94 ? 7.987 9.594 9.732 1.00 83.69 94 SER A O 1
ATOM 777 N N . GLN A 1 95 ? 6.607 7.843 9.958 1.00 88.88 95 GLN A N 1
ATOM 778 C CA . GLN A 1 95 ? 6.432 7.560 8.531 1.00 88.88 95 GLN A CA 1
ATOM 779 C C . GLN A 1 95 ? 4.937 7.487 8.200 1.00 88.88 95 GLN A C 1
ATOM 781 O O . GLN A 1 95 ? 4.148 6.998 9.007 1.00 88.88 95 GLN A O 1
ATOM 786 N N . TRP A 1 96 ? 4.541 7.976 7.023 1.00 90.38 96 TRP A N 1
ATOM 787 C CA . TRP A 1 96 ? 3.130 8.123 6.639 1.00 90.38 96 TRP A CA 1
ATOM 788 C C . TRP A 1 96 ? 2.388 6.793 6.459 1.00 90.38 96 TRP A C 1
ATOM 790 O O . TRP A 1 96 ? 1.285 6.635 6.979 1.00 90.38 96 TRP A O 1
ATOM 800 N N . ILE A 1 97 ? 3.006 5.812 5.791 1.00 92.88 97 ILE A N 1
ATOM 801 C CA . ILE A 1 97 ? 2.346 4.565 5.356 1.00 92.88 97 ILE A CA 1
ATOM 802 C C . ILE A 1 97 ? 1.635 3.814 6.502 1.00 92.88 97 ILE A C 1
ATOM 804 O O . ILE A 1 97 ? 0.472 3.438 6.336 1.00 92.88 97 ILE A O 1
ATOM 808 N N . PRO A 1 98 ? 2.244 3.601 7.690 1.00 94.25 98 PRO A N 1
ATOM 809 C CA . PRO A 1 98 ? 1.531 2.989 8.811 1.00 94.25 98 PRO A CA 1
ATOM 810 C C . PRO A 1 98 ? 0.262 3.739 9.227 1.00 94.25 98 PRO A C 1
ATOM 812 O O . PRO A 1 98 ? -0.756 3.102 9.507 1.00 94.25 98 PRO A O 1
ATOM 815 N N . TRP A 1 99 ? 0.305 5.074 9.257 1.00 92.81 99 TRP A N 1
ATOM 816 C CA . TRP A 1 99 ? -0.842 5.913 9.608 1.00 92.81 99 TRP A CA 1
ATOM 817 C C . TRP A 1 99 ? -1.924 5.873 8.535 1.00 92.81 99 TRP A C 1
ATOM 819 O O . TRP A 1 99 ? -3.099 5.725 8.864 1.00 92.81 99 TRP A O 1
ATOM 829 N N . GLU A 1 100 ? -1.534 5.921 7.264 1.00 93.06 100 GLU A N 1
ATOM 830 C CA . GLU A 1 100 ? -2.447 5.793 6.128 1.00 93.06 100 GLU A CA 1
ATOM 831 C C . GLU A 1 100 ? -3.189 4.453 6.151 1.00 93.06 100 GLU A C 1
ATOM 833 O O . GLU A 1 100 ? -4.413 4.423 6.007 1.00 93.06 100 GLU A O 1
ATOM 838 N N . ILE A 1 101 ? -2.485 3.347 6.420 1.00 94.75 101 ILE A N 1
ATOM 839 C CA . ILE A 1 101 ? -3.101 2.022 6.590 1.00 94.75 101 ILE A CA 1
ATOM 840 C C . ILE A 1 101 ? -4.035 2.030 7.799 1.00 94.75 101 ILE A C 1
ATOM 842 O O . ILE A 1 101 ? -5.199 1.658 7.675 1.00 94.75 101 ILE A O 1
ATOM 846 N N . SER A 1 102 ? -3.545 2.481 8.956 1.00 93.94 102 SER A N 1
ATOM 847 C CA . SER A 1 102 ? -4.299 2.555 10.213 1.00 93.94 102 SER A CA 1
ATOM 848 C C . SER A 1 102 ? -5.627 3.287 10.029 1.00 93.94 102 SER A C 1
ATOM 850 O O . SER A 1 102 ? -6.683 2.763 10.376 1.00 93.94 102 SER A O 1
ATOM 852 N N . PHE A 1 103 ? -5.603 4.463 9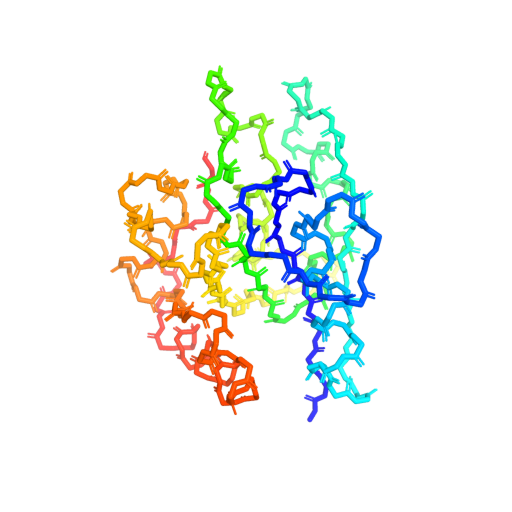.410 1.00 91.06 103 PHE A N 1
ATOM 853 C CA . PHE A 1 103 ? -6.801 5.252 9.152 1.00 91.06 103 PHE A CA 1
ATOM 854 C C . PHE A 1 103 ? -7.697 4.653 8.071 1.00 91.06 103 PHE A C 1
ATOM 856 O O . PHE A 1 103 ? -8.913 4.771 8.185 1.00 91.06 103 PHE A O 1
ATOM 863 N N . SER A 1 104 ? -7.133 3.955 7.082 1.00 92.50 104 SER A N 1
ATOM 864 C CA . SER A 1 104 ? -7.911 3.262 6.046 1.00 92.50 104 SER A CA 1
ATOM 865 C C . SER A 1 104 ? -8.744 2.110 6.607 1.00 92.50 104 SER A C 1
ATOM 867 O O . SER A 1 104 ? -9.845 1.848 6.132 1.00 92.50 104 SER A O 1
ATOM 869 N N . VAL A 1 105 ? -8.239 1.404 7.621 1.00 92.69 105 VAL A N 1
ATOM 870 C CA . VAL A 1 105 ? -8.913 0.218 8.184 1.00 92.69 105 VAL A CA 1
ATOM 871 C C . VAL A 1 105 ? -9.761 0.518 9.425 1.00 92.69 105 VAL A C 1
ATOM 873 O O . VAL A 1 105 ? -10.430 -0.374 9.959 1.00 92.69 105 VAL A O 1
ATOM 876 N N . ARG A 1 106 ? -9.736 1.764 9.913 1.00 88.19 106 ARG A N 1
ATOM 877 C CA . ARG A 1 106 ? -10.548 2.225 11.045 1.00 88.19 106 ARG A CA 1
ATOM 878 C C . ARG A 1 106 ? -11.941 2.639 10.589 1.00 88.19 106 ARG A C 1
ATOM 880 O O . ARG A 1 106 ? -12.119 3.382 9.632 1.00 88.19 106 ARG A O 1
ATOM 887 N N . GLU A 1 107 ? -12.931 2.223 11.365 1.00 83.50 107 GLU A N 1
ATOM 888 C CA . GLU A 1 107 ? -14.282 2.770 11.282 1.00 83.50 107 GLU A CA 1
ATOM 889 C C . GLU A 1 107 ? -14.305 4.040 12.130 1.00 83.50 107 GLU A C 1
ATOM 891 O O . GLU A 1 107 ? -13.955 4.002 13.311 1.00 83.50 107 GLU A O 1
ATOM 896 N N . THR A 1 108 ? -14.674 5.171 11.534 1.00 69.75 108 THR A N 1
ATOM 897 C CA . THR A 1 108 ? -14.749 6.446 12.253 1.00 69.75 108 THR A CA 1
ATOM 898 C C . THR A 1 108 ? -16.156 7.003 12.160 1.00 69.75 108 THR A C 1
ATOM 900 O O . THR A 1 108 ? -16.736 7.053 11.080 1.00 69.75 108 THR A O 1
ATOM 903 N N . THR A 1 109 ? -16.714 7.457 13.279 1.00 69.56 109 THR A N 1
ATOM 904 C CA . THR A 1 109 ? -18.037 8.089 13.300 1.00 69.56 109 THR A CA 1
ATOM 905 C C . THR A 1 109 ? -17.894 9.607 13.237 1.00 69.56 109 THR A C 1
ATOM 907 O O . THR A 1 109 ? -17.275 10.211 14.110 1.00 69.56 109 THR A O 1
ATOM 910 N N . ARG A 1 110 ? -18.490 10.244 12.223 1.00 64.31 110 ARG A N 1
ATOM 911 C CA . ARG A 1 110 ? -18.584 11.705 12.083 1.00 64.31 110 ARG A CA 1
ATOM 912 C C . ARG A 1 110 ? -20.023 12.092 11.751 1.00 64.31 110 ARG A C 1
ATOM 914 O O . ARG A 1 110 ? -20.599 11.573 10.801 1.00 64.31 110 ARG A O 1
ATOM 921 N N . ASN A 1 111 ? -20.598 13.030 12.506 1.00 60.12 111 ASN A N 1
ATOM 922 C CA . ASN A 1 111 ? -21.944 13.574 12.269 1.00 60.12 111 ASN A CA 1
ATOM 923 C C . ASN A 1 111 ? -23.018 12.480 12.047 1.00 60.12 111 ASN A C 1
ATOM 925 O O . ASN A 1 111 ? -23.732 12.505 11.046 1.00 60.12 111 ASN A O 1
ATOM 929 N N . ASN A 1 112 ? -23.102 11.499 12.956 1.00 66.50 112 ASN A N 1
ATOM 930 C CA . ASN A 1 112 ? -24.023 10.346 12.907 1.00 66.50 112 ASN A CA 1
ATOM 931 C C . ASN A 1 112 ? -23.858 9.388 11.709 1.00 66.50 112 ASN A C 1
ATOM 933 O O . ASN A 1 112 ? -24.728 8.551 11.475 1.00 66.50 112 ASN A O 1
ATOM 937 N N . ARG A 1 113 ? -22.754 9.468 10.959 1.00 56.94 113 ARG A N 1
ATOM 938 C CA . ARG A 1 113 ? -22.381 8.477 9.940 1.00 56.94 113 ARG A CA 1
ATOM 939 C C . ARG A 1 113 ? -21.071 7.814 10.340 1.00 56.94 113 ARG A C 1
ATOM 941 O O . ARG A 1 113 ? -20.136 8.509 10.723 1.00 56.94 113 ARG A O 1
ATOM 948 N N . THR A 1 114 ? -21.008 6.492 10.258 1.00 71.38 114 THR A N 1
ATOM 949 C CA . THR A 1 114 ? -19.783 5.718 10.492 1.00 71.38 114 THR A CA 1
ATOM 950 C C . THR A 1 114 ? -19.188 5.341 9.142 1.00 71.38 114 THR A C 1
ATOM 952 O O . THR A 1 114 ? -19.894 4.778 8.307 1.00 71.38 114 THR A O 1
ATOM 955 N N . SER A 1 115 ? -17.922 5.687 8.897 1.00 71.00 115 SER A N 1
ATOM 956 C CA . SER A 1 115 ? -17.210 5.214 7.710 1.00 71.00 115 SER A CA 1
ATOM 957 C C . SER A 1 115 ? -17.019 3.705 7.792 1.00 71.00 115 SER A C 1
ATOM 959 O O . SER A 1 115 ? -16.720 3.158 8.856 1.00 71.00 115 SER A O 1
ATOM 961 N N . HIS A 1 116 ? -17.173 3.031 6.657 1.00 80.50 116 HIS A N 1
ATOM 962 C CA . HIS A 1 116 ? -16.753 1.643 6.537 1.00 80.50 116 HIS A CA 1
ATOM 963 C C . HIS A 1 116 ? -15.230 1.576 6.406 1.00 80.50 116 HIS A C 1
ATOM 965 O O . HIS A 1 116 ? -14.603 2.497 5.891 1.00 80.50 116 HIS A O 1
ATOM 971 N N . ARG A 1 117 ? -14.643 0.467 6.859 1.00 90.19 117 ARG A N 1
ATOM 972 C CA . ARG A 1 117 ? -13.235 0.138 6.605 1.00 90.19 117 ARG A CA 1
ATOM 973 C C . ARG A 1 117 ? -12.968 0.003 5.099 1.00 90.19 117 ARG A C 1
ATOM 975 O O . ARG A 1 117 ? -13.784 -0.592 4.394 1.00 90.19 117 ARG A O 1
ATOM 982 N N . ASN A 1 118 ? -11.820 0.472 4.622 1.00 94.38 118 ASN A N 1
ATOM 983 C CA . ASN A 1 118 ? -11.402 0.306 3.228 1.00 94.38 118 ASN A CA 1
ATOM 984 C C . ASN A 1 118 ? -10.896 -1.104 2.961 1.00 94.38 118 ASN A C 1
ATOM 986 O O . ASN A 1 118 ? -10.203 -1.673 3.803 1.00 94.38 118 ASN A O 1
ATOM 990 N N . ALA A 1 119 ? -11.145 -1.633 1.764 1.00 96.81 119 ALA A N 1
ATOM 991 C CA . ALA A 1 119 ? -10.392 -2.785 1.278 1.00 96.81 119 ALA A CA 1
ATOM 992 C C . ALA A 1 119 ? -8.896 -2.441 1.198 1.00 96.81 119 ALA A C 1
ATOM 994 O O . ALA A 1 119 ? -8.545 -1.277 0.988 1.00 96.81 119 ALA A O 1
ATOM 995 N N . LEU A 1 120 ? -8.024 -3.435 1.382 1.00 97.88 120 LEU A N 1
ATOM 996 C CA . LEU A 1 120 ? -6.576 -3.233 1.371 1.00 97.88 120 LEU A CA 1
ATOM 997 C C . LEU A 1 120 ? -5.932 -4.112 0.296 1.00 97.88 120 LEU A C 1
ATOM 999 O O . LEU A 1 120 ? -5.838 -5.328 0.455 1.00 97.88 120 LEU A O 1
ATOM 1003 N N . LEU A 1 121 ? -5.497 -3.478 -0.791 1.00 98.62 121 LEU A N 1
ATOM 1004 C CA . LEU A 1 121 ? -4.748 -4.106 -1.878 1.00 98.62 121 LEU A CA 1
ATOM 1005 C C . LEU A 1 121 ? -3.273 -3.727 -1.741 1.00 98.62 121 LEU A C 1
ATOM 1007 O O . LEU A 1 121 ? -2.942 -2.552 -1.634 1.00 98.62 121 LEU A O 1
ATOM 1011 N N . VAL A 1 122 ? -2.376 -4.700 -1.745 1.00 98.62 122 VAL A N 1
ATOM 1012 C CA . VAL A 1 122 ? -0.930 -4.502 -1.637 1.00 98.62 122 VAL A CA 1
ATOM 1013 C C . VAL A 1 122 ? -0.309 -4.883 -2.968 1.00 98.62 122 VAL A C 1
ATOM 1015 O O . VAL A 1 122 ? -0.405 -6.034 -3.383 1.00 98.62 122 VAL A O 1
ATOM 1018 N N . VAL A 1 123 ? 0.340 -3.926 -3.624 1.00 98.69 123 VAL A N 1
ATOM 1019 C CA . VAL A 1 123 ? 0.975 -4.133 -4.928 1.00 98.69 123 VAL A CA 1
ATOM 1020 C C . VAL A 1 123 ? 2.480 -4.015 -4.756 1.00 98.69 123 VAL A C 1
ATOM 1022 O O . VAL A 1 123 ? 2.994 -2.971 -4.354 1.00 98.69 123 VAL A O 1
ATOM 1025 N N . ILE A 1 124 ? 3.196 -5.099 -5.032 1.00 98.69 124 ILE A N 1
ATOM 1026 C CA . ILE A 1 124 ? 4.656 -5.135 -4.952 1.00 98.69 124 ILE A CA 1
ATOM 1027 C C . ILE A 1 124 ? 5.217 -4.584 -6.259 1.00 98.69 124 ILE A C 1
ATOM 1029 O O . ILE A 1 124 ? 4.914 -5.114 -7.325 1.00 98.69 124 ILE A O 1
ATOM 1033 N N . LEU A 1 125 ? 6.023 -3.525 -6.186 1.00 98.50 125 LEU A N 1
ATOM 1034 C CA . LEU A 1 125 ? 6.680 -2.938 -7.351 1.00 98.50 125 LEU A CA 1
ATOM 1035 C C . LEU A 1 125 ? 7.930 -3.747 -7.722 1.00 98.50 125 LEU A C 1
ATOM 1037 O O . LEU A 1 125 ? 8.620 -4.227 -6.827 1.00 98.50 125 LEU A O 1
ATOM 1041 N N . PRO A 1 126 ? 8.269 -3.901 -9.006 1.00 98.38 126 PRO A N 1
ATOM 1042 C CA . PRO A 1 126 ? 9.522 -4.533 -9.395 1.00 98.38 126 PRO A CA 1
ATOM 1043 C C . PRO A 1 126 ? 10.706 -3.626 -9.039 1.00 98.38 126 PRO A C 1
ATOM 1045 O O . PRO A 1 126 ? 10.613 -2.400 -9.151 1.00 98.38 126 PRO A O 1
ATOM 1048 N N . ASP A 1 127 ? 11.830 -4.219 -8.646 1.00 98.19 127 ASP A N 1
ATOM 1049 C CA . ASP A 1 127 ? 13.087 -3.490 -8.465 1.00 98.19 127 ASP A CA 1
ATOM 1050 C C . ASP A 1 127 ? 13.715 -3.075 -9.812 1.00 98.19 127 ASP A C 1
ATOM 1052 O O . ASP A 1 127 ? 13.204 -3.388 -10.891 1.00 98.19 127 ASP A O 1
ATOM 1056 N N . LYS A 1 128 ? 14.856 -2.380 -9.774 1.00 97.25 128 LYS A N 1
ATOM 1057 C CA . LYS A 1 128 ? 15.623 -1.962 -10.965 1.00 97.25 128 LYS A CA 1
ATOM 1058 C C . LYS A 1 128 ? 15.909 -3.078 -11.975 1.00 97.25 128 LYS A C 1
ATOM 1060 O O . LYS A 1 128 ? 16.032 -2.787 -13.163 1.00 97.25 128 LYS A O 1
ATOM 1065 N N . SER A 1 129 ? 16.041 -4.324 -11.521 1.00 96.94 129 SER A N 1
ATOM 1066 C CA . SER A 1 129 ? 16.287 -5.492 -12.375 1.00 96.94 129 SER A CA 1
ATOM 1067 C C . SER A 1 129 ? 15.003 -6.11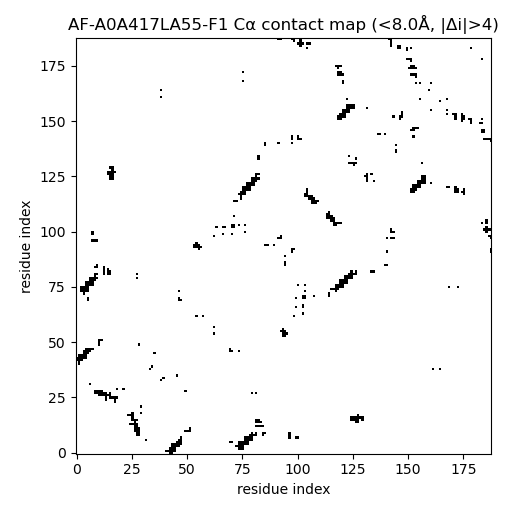4 -12.932 1.00 96.94 129 SER A C 1
ATOM 1069 O O . SER A 1 129 ? 15.064 -6.986 -13.797 1.00 96.94 129 SER A O 1
ATOM 1071 N N . GLY A 1 130 ? 13.838 -5.646 -12.481 1.00 97.56 130 GLY A N 1
ATOM 1072 C CA . GLY A 1 130 ? 12.548 -6.250 -12.781 1.00 97.56 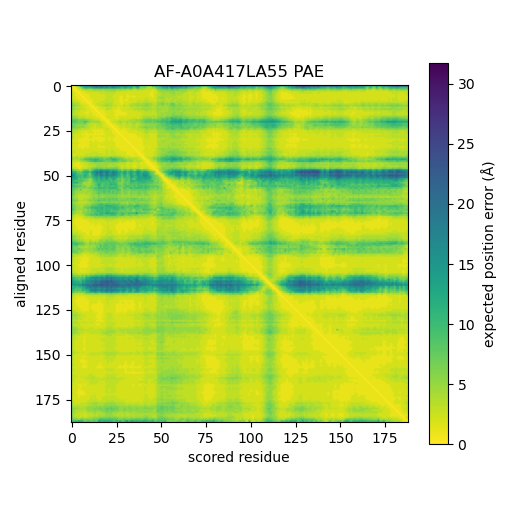130 GLY A CA 1
ATOM 1073 C C . GLY A 1 130 ? 12.182 -7.405 -11.850 1.00 97.56 130 GLY A C 1
ATOM 1074 O O . GLY A 1 130 ? 11.218 -8.103 -12.148 1.00 97.56 130 GLY A O 1
ATOM 1075 N N . SER A 1 131 ? 12.935 -7.621 -10.767 1.00 97.94 131 SER A N 1
ATOM 1076 C CA . SER A 1 131 ? 12.697 -8.698 -9.806 1.00 97.94 131 SER A CA 1
ATOM 1077 C C . SER A 1 131 ? 11.805 -8.244 -8.646 1.00 97.94 131 SER A C 1
ATOM 1079 O O . SER A 1 131 ? 11.675 -7.055 -8.345 1.00 97.94 131 SER A O 1
ATOM 1081 N N . TYR A 1 132 ? 11.203 -9.223 -7.978 1.00 98.19 132 TYR A N 1
ATOM 1082 C CA . TYR A 1 132 ? 10.439 -9.064 -6.743 1.00 98.19 132 TYR A CA 1
ATOM 1083 C C . TYR A 1 132 ? 11.136 -9.729 -5.543 1.00 98.19 132 TYR A C 1
ATOM 1085 O O . TYR A 1 132 ? 10.582 -9.729 -4.448 1.00 98.19 132 TYR A O 1
ATOM 1093 N N . ASP A 1 133 ? 12.347 -10.276 -5.717 1.00 97.81 133 ASP A N 1
ATOM 1094 C CA . ASP A 1 133 ? 13.052 -11.082 -4.700 1.00 97.81 133 ASP A CA 1
ATOM 1095 C C . ASP A 1 133 ? 13.392 -10.301 -3.423 1.00 97.81 133 ASP A C 1
ATOM 1097 O O . ASP A 1 133 ? 13.581 -10.883 -2.354 1.00 97.81 133 ASP A O 1
ATOM 1101 N N . TYR A 1 134 ? 13.442 -8.969 -3.508 1.00 97.12 134 TYR A N 1
ATOM 1102 C CA . TYR A 1 134 ? 13.621 -8.103 -2.344 1.00 97.12 134 TYR A CA 1
ATOM 1103 C C . TYR A 1 134 ? 12.419 -8.160 -1.381 1.00 97.12 134 TYR A C 1
ATOM 1105 O O . TYR A 1 134 ? 12.549 -7.812 -0.200 1.00 97.12 134 TYR A O 1
ATOM 1113 N N . TYR A 1 135 ? 11.236 -8.553 -1.872 1.00 97.56 135 TYR A N 1
ATOM 1114 C CA . TYR A 1 135 ? 10.022 -8.582 -1.074 1.00 97.56 135 TYR A CA 1
ATOM 1115 C C . TYR A 1 135 ? 10.135 -9.634 0.023 1.00 97.56 135 TYR A C 1
ATOM 1117 O O . TYR A 1 135 ? 10.196 -10.840 -0.207 1.00 97.56 135 TYR A O 1
ATOM 1125 N N . ASN A 1 136 ? 10.068 -9.159 1.261 1.00 96.12 136 ASN A N 1
ATOM 1126 C CA . ASN A 1 136 ? 9.965 -10.013 2.424 1.00 96.12 136 ASN A CA 1
ATOM 1127 C C . ASN A 1 136 ? 8.925 -9.433 3.376 1.00 96.12 136 ASN A C 1
ATOM 1129 O O . ASN A 1 136 ? 9.118 -8.361 3.952 1.00 96.12 136 ASN A O 1
ATOM 1133 N N . LYS A 1 137 ? 7.836 -10.177 3.594 1.00 94.81 137 LYS A N 1
ATOM 1134 C CA . LYS A 1 137 ? 6.747 -9.791 4.502 1.00 94.81 137 LYS A CA 1
ATOM 1135 C C . LYS A 1 137 ? 7.241 -9.421 5.908 1.00 94.81 137 LYS A C 1
ATOM 1137 O O . LYS A 1 137 ? 6.672 -8.536 6.543 1.00 94.81 137 LYS A O 1
ATOM 1142 N N . ASN A 1 138 ? 8.313 -10.053 6.393 1.00 94.50 138 ASN A N 1
ATOM 1143 C CA . ASN A 1 138 ? 8.887 -9.758 7.710 1.00 94.50 138 ASN A CA 1
ATOM 1144 C C . ASN A 1 138 ? 9.585 -8.397 7.786 1.00 94.50 138 ASN A C 1
ATOM 1146 O O . ASN A 1 138 ? 9.742 -7.865 8.883 1.00 94.50 138 ASN A O 1
ATOM 1150 N N . ASN A 1 139 ? 9.953 -7.819 6.644 1.00 93.25 139 ASN A N 1
ATOM 1151 C CA . ASN A 1 139 ? 10.597 -6.514 6.580 1.00 93.25 139 ASN A CA 1
ATOM 1152 C C . ASN A 1 139 ? 9.589 -5.360 6.499 1.00 93.25 139 ASN A C 1
ATOM 1154 O O . ASN A 1 139 ? 9.993 -4.213 6.682 1.00 93.25 139 ASN A O 1
ATOM 1158 N N . LEU A 1 140 ? 8.295 -5.632 6.284 1.00 95.62 140 LEU A N 1
ATOM 1159 C CA . LEU A 1 140 ? 7.243 -4.615 6.164 1.00 95.62 140 LEU A CA 1
ATOM 1160 C C . LEU A 1 140 ? 6.966 -3.879 7.489 1.00 95.62 140 LEU A C 1
ATOM 1162 O O . LEU A 1 140 ? 7.515 -4.192 8.549 1.00 95.62 140 LEU A O 1
ATOM 1166 N N . PHE A 1 141 ? 6.104 -2.861 7.438 1.00 96.38 141 PHE A N 1
ATOM 1167 C CA . PHE A 1 141 ? 5.552 -2.259 8.652 1.00 96.38 141 PHE A CA 1
ATOM 1168 C C . PHE A 1 141 ? 4.687 -3.285 9.411 1.00 96.38 141 PHE A C 1
ATOM 1170 O O . PHE A 1 141 ? 3.908 -3.993 8.768 1.00 96.38 141 PHE A O 1
ATOM 1177 N N . PRO A 1 142 ? 4.756 -3.363 10.754 1.00 96.44 142 PRO A N 1
ATOM 1178 C CA . PRO A 1 142 ? 4.004 -4.340 11.546 1.00 96.44 142 PRO A CA 1
ATOM 1179 C C . PRO A 1 142 ? 2.497 -4.349 11.278 1.00 96.44 142 PRO A C 1
ATOM 1181 O O . PRO A 1 142 ? 1.911 -5.425 11.165 1.00 96.44 142 PRO A O 1
ATOM 1184 N N . ILE A 1 143 ? 1.874 -3.176 11.113 1.00 97.00 143 ILE A N 1
ATOM 1185 C CA . ILE A 1 143 ? 0.447 -3.069 10.773 1.00 97.00 143 ILE A CA 1
ATOM 1186 C C . ILE A 1 143 ? 0.129 -3.700 9.410 1.00 97.00 143 ILE A C 1
ATOM 1188 O O . ILE A 1 143 ? -0.875 -4.396 9.269 1.00 97.00 143 ILE A O 1
ATOM 1192 N N . LEU A 1 144 ? 1.002 -3.511 8.418 1.00 97.69 144 LEU A N 1
ATOM 1193 C CA . LEU A 1 144 ? 0.832 -4.090 7.089 1.00 97.69 144 LEU A CA 1
ATOM 1194 C C . LEU A 1 144 ? 1.046 -5.603 7.122 1.00 97.69 144 LEU A C 1
ATOM 1196 O O . LEU A 1 144 ? 0.192 -6.352 6.662 1.00 97.69 144 LEU A O 1
ATOM 1200 N N . LYS A 1 145 ? 2.144 -6.055 7.742 1.00 97.88 145 LYS A N 1
ATOM 1201 C CA . LYS A 1 145 ? 2.433 -7.479 7.955 1.00 97.88 145 LYS A CA 1
ATOM 1202 C C . LYS A 1 145 ? 1.255 -8.190 8.621 1.00 97.88 145 LYS A C 1
ATOM 1204 O O . LYS A 1 145 ? 0.809 -9.216 8.118 1.00 97.88 145 LYS A O 1
ATOM 1209 N N . SER A 1 146 ? 0.736 -7.629 9.712 1.00 97.94 146 SER A N 1
ATOM 1210 C CA . SER A 1 146 ? -0.354 -8.243 10.476 1.00 97.94 146 SER A CA 1
ATOM 1211 C C . SER A 1 146 ? -1.636 -8.354 9.654 1.00 97.94 146 SER A C 1
ATOM 1213 O O . SER A 1 146 ? -2.306 -9.380 9.708 1.00 97.94 146 SER A O 1
ATOM 1215 N N . ASN A 1 147 ? -1.955 -7.327 8.856 1.00 98.12 147 ASN A N 1
ATOM 1216 C CA . ASN A 1 147 ? -3.124 -7.350 7.977 1.00 98.12 147 ASN A CA 1
ATOM 1217 C C . ASN A 1 147 ? -2.950 -8.249 6.742 1.00 98.12 147 ASN A C 1
ATOM 1219 O O . ASN A 1 147 ? -3.938 -8.697 6.178 1.00 98.12 147 ASN A O 1
ATOM 1223 N N . ILE A 1 148 ? -1.722 -8.582 6.344 1.00 98.00 148 ILE A N 1
ATOM 1224 C CA . ILE A 1 148 ? -1.477 -9.666 5.381 1.00 98.00 148 ILE A CA 1
ATOM 1225 C C . ILE A 1 148 ? -1.677 -11.029 6.064 1.00 98.00 148 ILE A C 1
ATOM 1227 O O . ILE A 1 148 ? -2.319 -11.919 5.519 1.00 98.00 148 ILE A O 1
ATOM 1231 N N . GLU A 1 149 ? -1.144 -11.212 7.275 1.00 97.56 149 GLU A N 1
ATOM 1232 C CA . GLU A 1 149 ? -1.185 -12.494 7.999 1.00 97.56 149 GLU A CA 1
ATOM 1233 C C . GLU A 1 149 ? -2.581 -12.899 8.469 1.00 97.56 149 GLU A C 1
ATOM 1235 O O . GLU A 1 149 ? -2.894 -14.088 8.503 1.00 97.56 149 GLU A O 1
ATOM 1240 N N . ASN A 1 150 ? -3.431 -11.933 8.810 1.00 96.69 150 ASN A N 1
ATOM 1241 C CA . ASN A 1 150 ? -4.809 -12.195 9.221 1.00 96.69 150 ASN A CA 1
ATOM 1242 C C . ASN A 1 150 ? -5.783 -12.379 8.038 1.00 96.69 150 ASN A C 1
ATOM 1244 O O . ASN A 1 150 ? -6.962 -12.638 8.282 1.00 96.69 150 ASN A O 1
ATOM 1248 N N . GLY A 1 151 ? -5.299 -12.259 6.795 1.00 97.00 151 GLY A N 1
ATOM 1249 C CA . GLY A 1 151 ? -6.084 -12.409 5.569 1.00 97.00 151 GLY A CA 1
ATOM 1250 C C . GLY A 1 151 ? -6.836 -11.156 5.115 1.00 97.00 151 GLY A C 1
ATOM 1251 O O . GLY A 1 151 ? -7.550 -11.231 4.121 1.00 97.00 151 GLY A O 1
ATOM 1252 N N . TYR A 1 152 ? -6.679 -10.012 5.788 1.00 98.00 152 TYR A N 1
ATOM 1253 C CA . TYR A 1 152 ? -7.374 -8.774 5.427 1.00 98.00 152 TYR A CA 1
ATOM 1254 C C . TYR A 1 152 ? -6.858 -8.136 4.135 1.00 98.00 152 TYR A C 1
ATOM 1256 O O . TYR A 1 152 ? -7.637 -7.602 3.349 1.00 98.00 152 TYR A O 1
ATOM 1264 N N . ALA A 1 153 ? -5.540 -8.142 3.948 1.00 98.31 153 ALA A N 1
ATOM 1265 C CA . ALA A 1 153 ? -4.872 -7.525 2.816 1.00 98.31 153 ALA A CA 1
ATOM 1266 C C . ALA A 1 153 ? -4.664 -8.548 1.696 1.00 98.31 153 ALA A C 1
ATOM 1268 O O . ALA A 1 153 ? -4.112 -9.624 1.935 1.00 98.31 153 ALA A O 1
ATOM 1269 N N . TYR A 1 154 ? -5.050 -8.186 0.475 1.00 98.56 154 TYR A N 1
ATOM 1270 C CA . TYR A 1 154 ? -4.760 -8.972 -0.721 1.00 98.56 154 TYR A CA 1
ATOM 1271 C C . TYR A 1 154 ? -3.443 -8.497 -1.343 1.00 98.56 154 TYR A C 1
ATOM 1273 O O . TYR A 1 154 ? -3.237 -7.293 -1.471 1.00 98.56 154 TYR A O 1
ATOM 1281 N N . VAL A 1 155 ? -2.531 -9.415 -1.677 1.00 98.69 155 VAL A N 1
ATOM 1282 C CA . VAL A 1 155 ? -1.168 -9.091 -2.133 1.00 98.69 155 VAL A CA 1
ATOM 1283 C C . VAL A 1 155 ? -0.954 -9.608 -3.550 1.00 98.69 155 VAL A C 1
ATOM 1285 O O . VAL A 1 155 ? -1.142 -10.797 -3.792 1.00 98.69 155 VAL A O 1
ATOM 1288 N N . VAL A 1 156 ? -0.497 -8.733 -4.443 1.00 98.69 156 VAL A N 1
ATOM 1289 C CA . VAL A 1 156 ? -0.187 -9.034 -5.849 1.00 98.69 156 VAL A CA 1
ATOM 1290 C C . VAL A 1 156 ? 1.130 -8.386 -6.268 1.00 98.69 156 VAL A C 1
ATOM 1292 O O . VAL A 1 156 ? 1.625 -7.451 -5.630 1.00 98.69 156 VAL A O 1
ATOM 1295 N N . THR A 1 157 ? 1.717 -8.881 -7.354 1.00 98.62 157 THR A N 1
ATOM 1296 C CA . THR A 1 157 ? 2.835 -8.194 -8.018 1.00 98.62 157 THR A CA 1
ATOM 1297 C C . THR A 1 157 ? 2.304 -7.120 -8.961 1.00 98.62 157 THR A C 1
ATOM 1299 O O . THR A 1 157 ? 1.152 -7.176 -9.385 1.00 98.62 157 THR A O 1
ATOM 1302 N N . TRP A 1 158 ? 3.134 -6.139 -9.307 1.00 98.31 158 TRP A N 1
ATOM 1303 C CA . TRP A 1 158 ? 2.776 -5.103 -10.275 1.00 98.31 158 TRP A CA 1
ATOM 1304 C C . TRP A 1 158 ? 2.364 -5.680 -11.635 1.00 98.31 158 TRP A C 1
ATOM 1306 O O . TRP A 1 158 ? 1.359 -5.251 -12.191 1.00 98.31 158 TRP A O 1
ATOM 1316 N N . ASP A 1 159 ? 3.103 -6.661 -12.160 1.00 97.62 159 ASP A N 1
ATOM 1317 C CA . ASP A 1 159 ? 2.806 -7.239 -13.479 1.00 97.62 159 ASP A CA 1
ATOM 1318 C C . ASP A 1 159 ? 1.474 -8.020 -13.487 1.00 97.62 159 ASP A C 1
ATOM 1320 O O . ASP A 1 159 ? 0.709 -7.939 -14.452 1.00 97.62 159 ASP A O 1
ATOM 1324 N N . ASP A 1 160 ? 1.166 -8.730 -12.397 1.00 97.88 160 ASP A N 1
ATOM 1325 C CA . ASP A 1 160 ? -0.124 -9.408 -12.201 1.00 97.88 160 ASP A CA 1
ATOM 1326 C C . ASP A 1 160 ? -1.268 -8.388 -12.079 1.00 97.88 160 ASP A C 1
ATOM 1328 O O . ASP A 1 160 ? -2.247 -8.456 -12.825 1.00 97.88 160 ASP A O 1
ATOM 1332 N N . PHE A 1 161 ? -1.061 -7.346 -11.266 1.00 98.06 161 PHE A N 1
ATOM 1333 C CA . PHE A 1 161 ? -2.017 -6.255 -11.096 1.00 98.06 161 PHE A CA 1
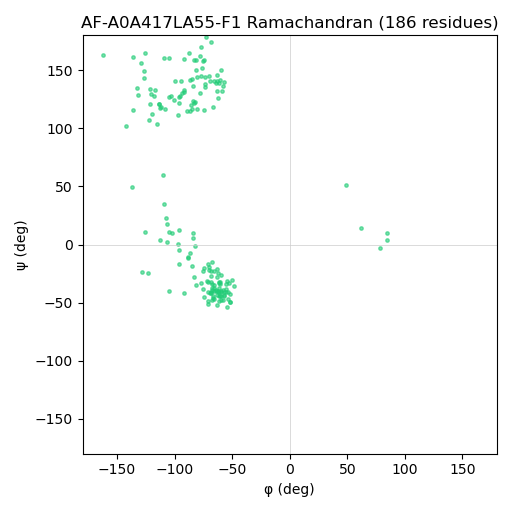ATOM 1334 C C . PHE A 1 161 ? -2.350 -5.534 -12.401 1.00 98.06 161 PHE A C 1
ATOM 1336 O O . PHE A 1 161 ? -3.500 -5.179 -12.647 1.00 98.06 161 PHE A O 1
ATOM 1343 N N . LEU A 1 162 ? -1.361 -5.314 -13.268 1.00 96.50 162 LEU A N 1
ATOM 1344 C CA . LEU A 1 162 ? -1.599 -4.719 -14.582 1.00 96.50 162 LEU A CA 1
ATOM 1345 C C . LEU A 1 162 ? -2.378 -5.639 -15.523 1.00 96.50 162 LEU A C 1
ATOM 1347 O O . LEU A 1 162 ? -3.071 -5.148 -16.414 1.00 96.50 162 LEU A O 1
ATOM 1351 N N . SER A 1 163 ? -2.269 -6.952 -15.334 1.00 96.94 163 SER A N 1
ATOM 1352 C CA . SER A 1 163 ? -2.977 -7.933 -16.152 1.00 96.94 163 SER A CA 1
ATOM 1353 C C . SER A 1 163 ? -4.460 -8.004 -15.779 1.00 96.94 163 SER A C 1
ATOM 1355 O O . SER A 1 163 ? -5.305 -8.102 -16.672 1.00 96.94 163 SER A O 1
ATOM 1357 N N . TYR A 1 164 ? -4.792 -7.901 -14.484 1.00 96.19 164 TYR A N 1
ATOM 1358 C CA . TYR A 1 164 ? -6.159 -8.093 -13.985 1.00 96.19 164 TYR A CA 1
ATOM 1359 C C . TYR A 1 164 ? -6.614 -7.065 -12.932 1.00 96.19 164 TYR A C 1
ATOM 1361 O O . TYR A 1 164 ? -7.251 -7.432 -11.941 1.00 96.19 164 TYR A O 1
ATOM 1369 N N . PRO A 1 165 ? -6.448 -5.752 -13.166 1.00 95.25 165 PRO A N 1
ATOM 1370 C CA . PRO A 1 165 ? -6.576 -4.754 -12.104 1.00 95.25 165 PRO A CA 1
ATOM 1371 C C . PRO A 1 165 ? -7.954 -4.734 -11.441 1.00 95.25 165 PRO A C 1
ATOM 1373 O O . PRO A 1 165 ? -8.074 -4.624 -10.224 1.00 95.25 165 PRO A O 1
ATOM 1376 N N . GLN A 1 166 ? -9.021 -4.863 -12.232 1.00 94.31 166 GLN A N 1
ATOM 1377 C CA . GLN A 1 166 ? -10.386 -4.858 -11.706 1.00 94.31 166 GLN A CA 1
ATOM 1378 C C . GLN A 1 166 ? -10.712 -6.137 -10.928 1.00 94.31 166 GLN A C 1
ATOM 1380 O O . GLN A 1 166 ? -11.476 -6.083 -9.964 1.00 94.31 166 GLN A O 1
ATOM 1385 N N . VAL A 1 167 ? -10.126 -7.271 -11.322 1.00 96.50 167 VAL A N 1
ATOM 1386 C CA . VAL A 1 167 ? -10.272 -8.541 -10.603 1.00 96.50 167 VAL A CA 1
ATOM 1387 C C . VAL A 1 167 ? -9.572 -8.431 -9.254 1.00 96.50 167 VAL A C 1
ATOM 1389 O O . VAL A 1 167 ? -10.203 -8.690 -8.235 1.00 96.50 167 VAL A O 1
ATOM 1392 N N . ASP A 1 168 ? -8.338 -7.932 -9.224 1.00 98.00 168 ASP A N 1
ATOM 1393 C CA . ASP A 1 168 ? -7.562 -7.808 -7.987 1.00 98.00 168 ASP A CA 1
ATOM 1394 C C . ASP A 1 168 ? -8.188 -6.834 -6.994 1.00 98.00 168 ASP A C 1
ATOM 1396 O O . ASP A 1 168 ? -8.244 -7.096 -5.790 1.00 98.00 168 ASP A O 1
ATOM 1400 N N . MET A 1 169 ? -8.731 -5.718 -7.491 1.00 96.56 169 MET A N 1
ATOM 1401 C CA . MET A 1 169 ? -9.493 -4.795 -6.653 1.00 96.56 169 MET A CA 1
ATOM 1402 C C . MET A 1 169 ? -10.730 -5.466 -6.051 1.00 96.56 169 MET A C 1
ATOM 1404 O O . MET A 1 169 ? -11.024 -5.234 -4.880 1.00 96.56 169 MET A O 1
ATOM 1408 N N . ASN A 1 170 ? -11.455 -6.288 -6.817 1.00 96.62 170 ASN A N 1
ATOM 1409 C CA . ASN A 1 170 ? -12.627 -7.008 -6.312 1.00 96.62 170 ASN A CA 1
ATOM 1410 C C . ASN A 1 170 ? -12.231 -8.081 -5.286 1.00 96.62 170 ASN A C 1
ATOM 1412 O O . ASN A 1 170 ? -12.853 -8.154 -4.230 1.00 96.62 170 ASN A O 1
ATOM 1416 N N . ILE A 1 171 ? -11.144 -8.823 -5.523 1.00 98.12 171 ILE A N 1
ATOM 1417 C CA . ILE A 1 171 ? -10.608 -9.786 -4.550 1.00 98.12 171 ILE A CA 1
ATO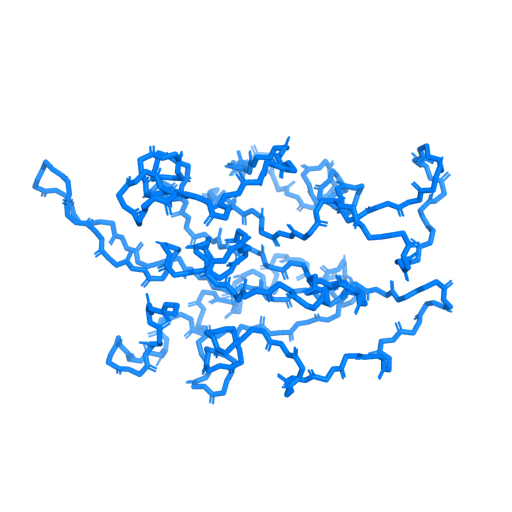M 1418 C C . ILE A 1 171 ? -10.230 -9.071 -3.244 1.00 98.12 171 ILE A C 1
ATOM 1420 O O . ILE A 1 171 ? -10.548 -9.554 -2.159 1.00 98.12 171 ILE A O 1
ATOM 1424 N N . ALA A 1 172 ? -9.638 -7.873 -3.303 1.00 98.12 172 ALA A N 1
ATOM 1425 C CA . ALA A 1 172 ? -9.362 -7.089 -2.097 1.00 98.12 172 ALA A CA 1
ATOM 1426 C C . ALA A 1 172 ? -10.640 -6.734 -1.301 1.00 98.12 172 ALA A C 1
ATOM 1428 O O . ALA A 1 172 ? -10.602 -6.684 -0.067 1.00 98.12 172 ALA A O 1
ATOM 1429 N N . PHE A 1 173 ? -11.779 -6.511 -1.969 1.00 97.31 173 PHE A N 1
ATOM 1430 C CA . PHE A 1 173 ? -13.071 -6.343 -1.291 1.00 97.31 173 PHE A CA 1
ATOM 1431 C C . PHE A 1 173 ? -13.560 -7.644 -0.648 1.00 97.31 173 PHE A C 1
ATOM 1433 O O . PHE A 1 173 ? -13.995 -7.609 0.505 1.00 97.31 173 PHE A O 1
ATOM 1440 N N . ASP A 1 174 ? -13.410 -8.783 -1.321 1.00 97.75 174 ASP A N 1
ATOM 1441 C CA . ASP A 1 174 ? -13.777 -10.092 -0.766 1.00 97.75 174 ASP A CA 1
ATOM 1442 C C . ASP A 1 174 ? -12.949 -10.428 0.486 1.00 97.75 174 ASP A C 1
ATOM 1444 O O . ASP A 1 174 ? -13.482 -10.894 1.499 1.00 97.75 174 ASP A O 1
ATOM 1448 N N . HIS A 1 175 ? -11.648 -10.123 0.473 1.00 98.06 175 HIS A N 1
ATOM 1449 C CA . HIS A 1 175 ? -10.768 -10.233 1.643 1.00 98.06 175 HIS A CA 1
ATOM 1450 C C . HIS A 1 175 ? -11.233 -9.334 2.795 1.00 98.06 175 HIS A C 1
ATOM 1452 O O . HIS A 1 175 ? -11.320 -9.772 3.951 1.00 98.06 175 HIS A O 1
ATOM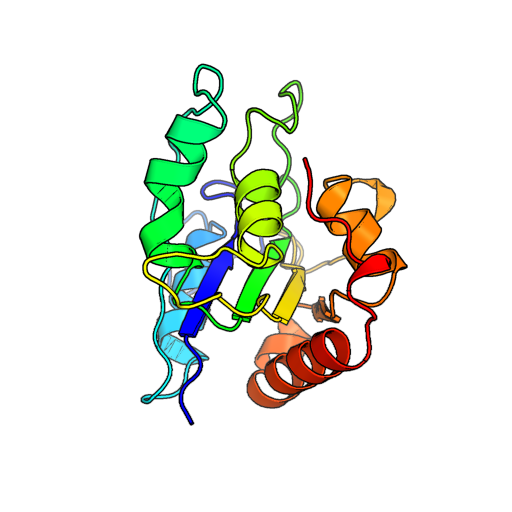 1458 N N . LYS A 1 176 ? -11.603 -8.084 2.487 1.00 96.31 176 LYS A N 1
ATOM 1459 C CA . LYS A 1 176 ? -12.183 -7.172 3.476 1.00 96.31 176 LYS A CA 1
ATOM 1460 C C . LYS A 1 176 ? -13.449 -7.758 4.082 1.00 96.31 176 LYS A C 1
ATOM 1462 O O . LYS A 1 176 ? -13.588 -7.698 5.299 1.00 96.31 176 LYS A O 1
ATOM 1467 N N . ASP A 1 177 ? -14.378 -8.273 3.288 1.00 95.25 177 ASP A N 1
ATOM 1468 C CA . ASP A 1 177 ? -15.694 -8.699 3.776 1.00 95.25 177 ASP A CA 1
ATOM 1469 C C . ASP A 1 177 ? -15.641 -10.042 4.511 1.00 95.25 177 ASP A C 1
ATOM 1471 O O . ASP A 1 177 ? -16.329 -10.221 5.518 1.00 95.25 177 ASP A O 1
ATOM 1475 N N . SER A 1 178 ? -14.746 -10.939 4.098 1.00 96.06 178 SER A N 1
ATOM 1476 C CA . SER A 1 178 ? -14.518 -12.234 4.752 1.00 96.06 178 SER A CA 1
ATOM 1477 C C . SER A 1 178 ? -13.741 -12.141 6.070 1.00 96.06 178 SER A C 1
ATOM 1479 O O . SER A 1 178 ? -13.867 -13.024 6.921 1.00 96.06 178 SER A O 1
ATOM 1481 N N . THR A 1 179 ? -12.967 -11.072 6.291 1.00 95.75 179 THR A N 1
ATOM 1482 C CA . THR A 1 179 ? -12.168 -10.916 7.514 1.00 95.75 179 THR A CA 1
ATOM 1483 C C . THR A 1 179 ? -12.982 -10.285 8.656 1.00 95.75 179 THR A C 1
ATOM 1485 O O . THR A 1 179 ? -13.416 -9.125 8.563 1.00 95.75 179 THR A O 1
ATOM 1488 N N . PRO A 1 180 ? -13.150 -10.974 9.803 1.00 92.88 180 PRO A N 1
ATOM 1489 C CA . PRO A 1 180 ? -13.854 -10.417 10.955 1.00 92.88 180 PRO A CA 1
ATOM 1490 C C . PRO A 1 180 ? -13.169 -9.164 11.517 1.00 92.88 180 PRO A C 1
ATOM 1492 O O . PRO A 1 180 ? -11.949 -9.134 11.666 1.00 92.88 180 PRO A O 1
ATOM 1495 N N . SER A 1 181 ? -13.950 -8.144 11.897 1.00 89.88 181 SER A N 1
ATOM 1496 C CA . SER A 1 181 ? -13.420 -6.842 12.356 1.00 89.88 181 SER A CA 1
ATOM 1497 C C . SER A 1 181 ? -12.437 -6.958 13.529 1.00 89.88 181 SER A C 1
ATOM 1499 O O . SER A 1 181 ? -11.447 -6.233 13.564 1.00 89.88 181 SER A O 1
ATOM 1501 N N . TYR A 1 182 ? -12.645 -7.919 14.439 1.00 90.56 182 TYR A N 1
ATOM 1502 C CA . TYR A 1 182 ? -11.772 -8.146 15.598 1.00 90.56 182 TYR A CA 1
ATOM 1503 C C . TYR A 1 182 ? -10.391 -8.729 15.248 1.00 90.56 182 TYR A C 1
ATOM 1505 O O . TYR A 1 182 ? -9.494 -8.686 16.085 1.00 90.56 182 TYR A O 1
ATOM 1513 N N . LYS A 1 183 ? -10.206 -9.290 14.043 1.00 93.62 183 LYS A N 1
ATOM 1514 C CA . LYS A 1 183 ? -8.902 -9.802 13.586 1.00 93.62 183 LYS A CA 1
ATOM 1515 C C . LYS A 1 183 ? -8.023 -8.717 12.963 1.00 93.62 183 LYS A C 1
ATOM 1517 O O . LYS A 1 183 ? -6.820 -8.923 12.825 1.00 93.62 183 LYS A O 1
ATOM 1522 N N . ILE A 1 184 ? -8.612 -7.591 12.564 1.00 94.12 184 ILE A N 1
ATOM 1523 C CA . ILE A 1 184 ? -7.921 -6.527 11.834 1.00 94.12 184 ILE A CA 1
ATOM 1524 C C . ILE A 1 184 ? -7.081 -5.702 12.796 1.00 94.12 184 ILE A C 1
ATOM 1526 O O . ILE A 1 184 ? -7.581 -5.205 13.806 1.00 94.12 184 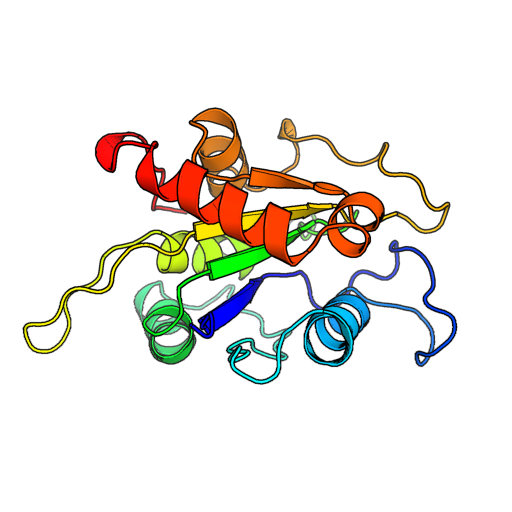ILE A O 1
ATOM 1530 N N . VAL A 1 185 ? -5.817 -5.488 12.438 1.00 95.50 185 VAL A N 1
ATOM 1531 C CA . VAL A 1 185 ? -4.933 -4.600 13.192 1.00 95.50 185 VAL A CA 1
ATOM 1532 C C . VAL A 1 185 ? -5.123 -3.178 12.685 1.00 95.50 185 VAL A C 1
ATOM 1534 O O . VAL A 1 185 ? -4.819 -2.870 11.535 1.00 95.50 185 VAL A O 1
ATOM 1537 N N . LYS A 1 186 ? -5.642 -2.309 13.555 1.00 92.75 186 LYS A N 1
ATOM 1538 C CA . LYS A 1 186 ? -6.028 -0.930 13.218 1.00 92.75 186 LYS A CA 1
ATOM 1539 C C . LYS A 1 186 ? -5.070 0.133 13.772 1.00 92.75 186 LYS A C 1
ATOM 1541 O O . LYS A 1 186 ? -5.347 1.316 13.630 1.00 92.75 186 LYS A O 1
ATOM 1546 N N . SER A 1 187 ? -3.987 -0.237 14.451 1.00 89.56 187 SER A N 1
ATOM 1547 C CA . SER A 1 187 ? -3.091 0.699 15.154 1.00 89.56 187 SER A CA 1
ATOM 1548 C C . SER A 1 187 ? -1.626 0.540 14.758 1.00 89.56 187 SER A C 1
ATOM 1550 O O . SER A 1 187 ? -1.197 -0.566 14.431 1.00 89.56 187 SER A O 1
ATOM 1552 N N . VAL A 1 188 ? -0.893 1.661 14.812 1.00 84.62 188 VAL A N 1
ATOM 1553 C CA . VAL A 1 188 ? 0.542 1.792 14.498 1.00 84.62 188 VAL A CA 1
ATOM 1554 C C . VAL A 1 188 ? 1.432 1.519 15.704 1.00 84.62 188 VAL A C 1
ATOM 1556 O O . VAL A 1 188 ? 1.178 2.063 16.808 1.00 84.62 188 VAL A O 1
#

Secondary structure (DSSP, 8-state):
---EEEEE--S--TTBPPPTTSSSSP-HHHHHHHIIIIIS-TT-EE---------TT--HHHHHHHHHHHHTT-SEEEEEE-TT-S-TT--GGGSHHHHHHHHHH---EETTEEPPPPEEEEEEPPBTTS--TT--GGGS-HHHHHHHHTT-EEEEEHHHHHHSHHHHHHHHHHHHHHS-GGGS----

Nearest PDB structures (foldseek):
  2ocd-assembly1_A  TM=4.160E-01  e=5.303E-01  Vibrio cholerae
  2ocd-assembly1_D  TM=3.811E-01  e=1.702E+00  Vibrio cholerae
  8duo-assembly1_F  TM=2.771E-01  e=3.049E+00  Escherichia phage T4

Sequence (188 aa):
MGKKIFVSYKYKDNDVKMMPNVTQPTWPCDYVDYIKNKVLCDDDIYKGENSDEDISSWSEDAIWNHLKNKIYDSTLTIVLISPNMKETGKWQRSQWIPWEISFSVRETTRNNRTSHRNALLVVILPDKSGSYDYYNKNNLFPILKSNIENGYAYVVTWDDFLSYPQVDMNIAFDHKDSTPSYKIVKSV

Radius of gyration: 15.67 Å; Cα contacts (8 Å, |Δi|>4): 332; chains: 1; bounding box: 41×29×38 Å